Protein AF-0000000084523849 (afdb_homodimer)

Radius of gyration: 22.53 Å; Cα contacts (8 Å, |Δi|>4): 734; chains: 2; bounding box: 62×58×40 Å

Solvent-accessible surface area (backbone atoms only — not comparable to full-atom values): 19633 Å² total; per-residue (Å²): 120,74,42,53,45,41,66,47,72,74,36,52,70,56,37,54,51,48,40,34,51,63,66,66,54,72,35,61,68,57,51,37,51,36,8,65,54,80,70,81,68,62,70,60,57,58,73,39,71,70,42,75,45,72,46,76,48,74,51,61,30,28,27,34,42,36,39,36,31,40,70,70,45,76,49,56,44,67,24,35,42,40,41,36,38,41,36,43,34,29,53,74,50,62,36,32,40,75,46,29,36,38,38,40,32,32,76,88,44,81,68,54,44,77,40,48,42,77,74,69,46,70,66,47,48,51,36,49,54,52,49,51,50,57,37,45,76,69,65,35,42,81,47,44,67,74,64,41,30,45,32,72,70,42,52,47,84,72,29,79,88,43,76,68,57,43,39,40,41,20,40,43,45,70,34,44,39,62,64,78,72,60,53,122,120,75,43,54,45,40,68,46,72,73,36,51,69,55,36,54,50,48,40,34,50,63,64,67,54,73,34,60,67,58,50,37,51,37,8,64,55,80,72,80,70,62,69,61,58,58,72,41,68,69,44,76,45,71,46,77,47,75,51,62,30,28,27,32,40,35,39,36,29,41,69,70,46,77,49,56,46,64,23,34,42,39,42,36,37,41,35,42,35,28,52,73,50,61,36,33,39,77,47,29,37,38,38,40,33,31,75,88,44,82,70,53,46,78,40,47,43,76,73,67,46,73,66,46,48,52,36,48,53,53,51,51,51,57,38,46,76,70,65,34,41,80,48,44,68,74,63,42,30,44,32,72,72,43,52,47,84,73,29,78,89,44,76,67,58,45,38,39,41,20,39,43,47,70,35,44,40,62,68,80,73,59,50,121

Nearest PDB structures (foldseek):
  6qz1-assembly1_A  TM=4.502E-01  e=4.277E-01  Piscinibacter sakaiensis
  8xcj-assembly1_F  TM=2.876E-01  e=2.207E+00  Escherichia phage Lambda
  6qz1-assembly1_A  TM=4.506E-01  e=4.252E-01  Piscinibacter sakaiensis
  8xcj-assembly1_F  TM=2.875E-01  e=2.197E+00  Escherichia phage Lambda

pLDDT: mean 94.43, std 7.23, range [38.62, 98.75]

Organism: Aneurinibacillus migulanus (NCBI:txid47500)

Foldseek 3Di:
DVLPDAPCVVPVVVLVLLCCVFQVVPCLVVQQVLLQDDDPCQVVLCPQPQWDDKDWARASWQWIKIKTWGDWDADPQRWIKTKMKIKIAGSRDQEIEIKIWIWIDGNVDDHTDIDIDDDDDPSVVSSVVVVCVVSVVVVHHYDDVPRAQQGASAACVSRVPWDDDPGGDGNNCSGTGDRPPSRD/DPLPDAPCVVPVVVLVLLCCVFQVVPCLVVQQVLLQDDDPCQVVLCPQPQWDDKDWARASWQWIKIKTWGDWDADPQRWIKTKMKIKIAGSRDQEIEIKIWIWIDGNVDDHTDIDIDDDDDPSVVSSVVVVCVVSVVVVHHYDDVPRAQQGASAACVSRVPWDDDDGGHGNNCSGTGDRPPSRD

Sequence (368 aa):
MTQELRFIDEYPKFKSLFEKIFIKRELDDWYRYRCKESIEFLHDLKHITHIIEIDIRNHYFPSVDVFLKLQNINGEGRFLLEQKVHLQISKIIPVYLINYGYSIRHSLIIGSLDLWGPPQTFELFEVDAEIENIFASRKFIKLHEKFDAQDTIYNWTDLPNVESVNRSLTLEYAAFYDVLGLCEMTQELRFIDEYPKFKSLFEKIFIKRELDDWYRYRCKESIEFLHDLKHITHIIEIDIRNHYFPSVDVFLKLQNINGEGRFLLEQKVHLQISKIIPVYLINYGYSIRHSLIIGSLDLWGPPQTFELFEVDAEIENIFASRKFIKLHEKFDAQDTIYNWTDLPNVESVNRSLTLEYAAFYDVLGLCE

Structure (mmCIF, N/CA/C/O backbone):
data_AF-0000000084523849-model_v1
#
loop_
_entity.id
_entity.type
_entity.pdbx_description
1 polymer 'Uncharacterized protein'
#
loop_
_atom_site.group_PDB
_atom_site.id
_atom_site.type_symbol
_atom_site.label_atom_id
_atom_site.label_alt_id
_atom_site.label_comp_id
_atom_site.label_asym_id
_atom_site.label_entity_id
_atom_site.label_seq_id
_atom_site.pdbx_PDB_ins_code
_atom_site.Cartn_x
_atom_site.Cartn_y
_atom_site.Cartn_z
_atom_site.occupancy
_atom_site.B_iso_or_equiv
_atom_site.auth_seq_id
_atom_site.auth_comp_id
_atom_site.auth_asym_id
_atom_site.auth_atom_id
_atom_site.pdbx_PDB_model_num
ATOM 1 N N . MET A 1 1 ? -9.68 -3.299 16.047 1 38.62 1 MET A N 1
ATOM 2 C CA . MET A 1 1 ? -10.32 -3.631 14.781 1 38.62 1 MET A CA 1
ATOM 3 C C . MET A 1 1 ? -11.016 -4.988 14.867 1 38.62 1 MET A C 1
ATOM 5 O O . MET A 1 1 ? -10.414 -5.969 15.305 1 38.62 1 MET A O 1
ATOM 9 N N . THR A 1 2 ? -12.117 -5.051 15.25 1 47.59 2 THR A N 1
ATOM 10 C CA . THR A 1 2 ? -12.695 -6.387 15.164 1 47.59 2 THR A CA 1
ATOM 11 C C . THR A 1 2 ? -12.508 -6.969 13.766 1 47.59 2 THR A C 1
ATOM 13 O O . THR A 1 2 ? -13.062 -6.453 12.797 1 47.59 2 THR A O 1
ATOM 16 N N . GLN A 1 3 ? -11.266 -7.391 13.398 1 56.09 3 GLN A N 1
ATOM 17 C CA . GLN A 1 3 ? -10.531 -7.801 12.203 1 56.09 3 GLN A CA 1
ATOM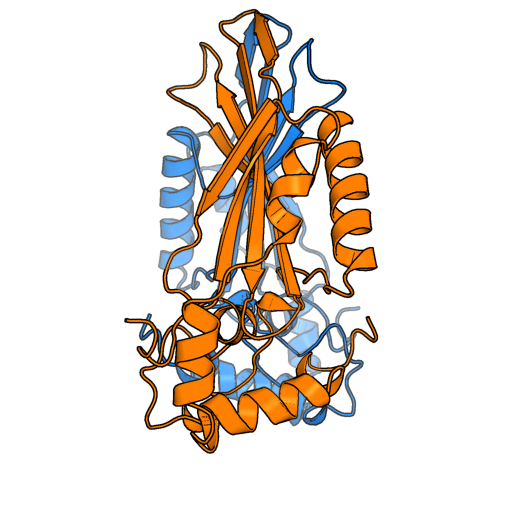 18 C C . GLN A 1 3 ? -11.414 -8.633 11.281 1 56.09 3 GLN A C 1
ATOM 20 O O . GLN A 1 3 ? -11.125 -8.766 10.086 1 56.09 3 GLN A O 1
ATOM 25 N N . GLU A 1 4 ? -12.844 -8.656 11.742 1 74.94 4 GLU A N 1
ATOM 26 C CA . GLU A 1 4 ? -13.602 -9.648 10.984 1 74.94 4 GLU A CA 1
ATOM 27 C C . GLU A 1 4 ? -14.781 -9.008 10.258 1 74.94 4 GLU A C 1
ATOM 29 O O . GLU A 1 4 ? -15.414 -9.641 9.414 1 74.94 4 GLU A O 1
ATOM 34 N N . LEU A 1 5 ? -14.898 -7.633 10.523 1 84.25 5 LEU A N 1
ATOM 35 C CA . LEU A 1 5 ? -16.078 -7 9.93 1 84.25 5 LEU A CA 1
ATOM 36 C C . LEU A 1 5 ? -15.672 -6.031 8.82 1 84.25 5 LEU A C 1
ATOM 38 O O . LEU A 1 5 ? -14.664 -5.328 8.945 1 84.25 5 LEU A O 1
ATOM 42 N N . ARG A 1 6 ? -16.594 -6.051 7.812 1 90.12 6 ARG A N 1
ATOM 43 C CA . ARG A 1 6 ? -16.438 -4.984 6.828 1 90.12 6 ARG A CA 1
ATOM 44 C C . ARG A 1 6 ? -16.562 -3.613 7.488 1 90.12 6 ARG A C 1
ATOM 46 O O . ARG A 1 6 ? -17.219 -3.469 8.516 1 90.12 6 ARG A O 1
ATOM 53 N N . PHE A 1 7 ? -15.961 -2.623 6.918 1 92.62 7 PHE A N 1
ATOM 54 C CA . PHE A 1 7 ? -15.953 -1.282 7.492 1 92.62 7 PHE A CA 1
ATOM 55 C C . PHE A 1 7 ? -17.375 -0.792 7.734 1 92.62 7 PHE A C 1
ATOM 57 O O . PHE A 1 7 ? -17.688 -0.294 8.812 1 92.62 7 PHE A O 1
ATOM 64 N N . ILE A 1 8 ? -18.203 -0.988 6.766 1 91.44 8 ILE A N 1
ATOM 65 C CA . ILE A 1 8 ? -19.547 -0.441 6.836 1 91.44 8 ILE A CA 1
ATOM 66 C C . ILE A 1 8 ? -20.375 -1.23 7.852 1 91.44 8 ILE A C 1
ATOM 68 O O . ILE A 1 8 ? -21.406 -0.749 8.336 1 91.44 8 ILE A O 1
ATOM 72 N N . ASP A 1 9 ? -20 -2.443 8.07 1 91.44 9 ASP A N 1
ATOM 73 C CA . ASP A 1 9 ? -20.703 -3.205 9.094 1 91.44 9 ASP A CA 1
ATOM 74 C C . ASP A 1 9 ? -20.234 -2.805 10.492 1 91.44 9 ASP A C 1
ATOM 76 O O . ASP A 1 9 ? -21 -2.869 11.453 1 91.44 9 ASP A O 1
ATOM 80 N N . GLU A 1 10 ? -19 -2.395 10.609 1 91.88 10 GLU A N 1
ATOM 81 C CA . GLU A 1 10 ? -18.453 -1.873 11.859 1 91.88 10 GLU A CA 1
ATOM 82 C C . GLU A 1 10 ? -19.047 -0.505 12.195 1 91.88 10 GLU A C 1
ATOM 84 O O . GLU A 1 10 ? -19.188 -0.154 13.367 1 91.88 10 GLU A O 1
ATOM 89 N N . TYR A 1 11 ? -19.375 0.26 11.156 1 94.94 11 TYR A N 1
ATOM 90 C CA . TYR A 1 11 ? -19.922 1.599 11.312 1 94.94 11 TYR A CA 1
ATOM 91 C C . TYR A 1 11 ? -21.25 1.727 10.57 1 94.94 11 TYR A C 1
ATOM 93 O O . TYR A 1 11 ? -21.312 2.361 9.516 1 94.94 11 TYR A O 1
ATOM 101 N N . PRO A 1 12 ? -22.312 1.295 11.141 1 95.5 12 PRO A N 1
ATOM 102 C CA . PRO A 1 12 ? -23.625 1.245 10.469 1 95.5 12 PRO A CA 1
ATOM 103 C C . PRO A 1 12 ? -24.109 2.621 10.023 1 95.5 12 PRO A C 1
ATOM 105 O O . PRO A 1 12 ? -24.812 2.732 9.023 1 95.5 12 PRO A O 1
ATOM 108 N N . LYS A 1 13 ? -23.719 3.6 10.797 1 97 13 LYS A N 1
ATOM 109 C CA . LYS A 1 13 ? -24.109 4.953 10.422 1 97 13 LYS A CA 1
ATOM 110 C C . LYS A 1 13 ? -23.578 5.32 9.039 1 97 13 LYS A C 1
ATOM 112 O O . LYS A 1 13 ? -24.281 5.93 8.234 1 97 13 LYS A O 1
ATOM 117 N N . PHE A 1 14 ? -22.391 4.98 8.758 1 97.69 14 PHE A N 1
ATOM 118 C CA . PHE A 1 14 ? -21.797 5.273 7.461 1 97.69 14 PHE A CA 1
ATOM 119 C C . PHE A 1 14 ? -22.406 4.395 6.379 1 97.69 14 PHE A C 1
ATOM 121 O O . PHE A 1 14 ? -22.562 4.828 5.234 1 97.69 14 PHE A O 1
ATOM 128 N N . LYS A 1 15 ? -22.703 3.174 6.754 1 96.56 15 LYS A N 1
ATOM 129 C CA . LYS A 1 15 ? -23.406 2.295 5.82 1 96.56 15 LYS A CA 1
ATOM 130 C C . LYS A 1 15 ? -24.688 2.939 5.32 1 96.56 15 LYS A C 1
ATOM 132 O O . LYS A 1 15 ? -24.938 2.992 4.113 1 96.56 15 LYS A O 1
ATOM 137 N N . SER A 1 16 ? -25.484 3.402 6.262 1 97.56 16 SER A N 1
ATOM 138 C CA . SER A 1 16 ? -26.75 4.047 5.926 1 97.56 16 SER A CA 1
ATOM 139 C C . SER A 1 16 ? -26.531 5.277 5.051 1 97.56 16 SER A C 1
ATOM 141 O O . SER A 1 16 ? -27.266 5.504 4.09 1 97.56 16 SER A O 1
ATOM 143 N N . LEU A 1 17 ? -25.578 6.016 5.348 1 98.31 17 LEU A N 1
ATOM 144 C CA . LEU A 1 17 ? -25.266 7.215 4.574 1 98.31 17 LEU A CA 1
ATOM 145 C C . LEU A 1 17 ? -24.875 6.855 3.146 1 98.31 17 LEU A C 1
ATOM 147 O O . LEU A 1 17 ? -25.406 7.434 2.189 1 98.31 17 LEU A O 1
ATOM 151 N N . PHE A 1 18 ? -23.984 5.879 2.975 1 97.81 18 PHE A N 1
ATOM 152 C CA . PHE A 1 18 ? -23.547 5.469 1.649 1 97.81 18 PHE A CA 1
ATOM 153 C C . PHE A 1 18 ? -24.703 4.914 0.832 1 97.81 18 PHE A C 1
ATOM 155 O O . PHE A 1 18 ? -24.766 5.121 -0.382 1 97.81 18 PHE A O 1
ATOM 162 N N . GLU A 1 19 ? -25.562 4.242 1.499 1 97 19 GLU A N 1
ATOM 163 C CA . GLU A 1 19 ? -26.75 3.742 0.805 1 97 19 GLU A CA 1
ATOM 164 C C . GLU A 1 19 ? -27.578 4.887 0.229 1 97 19 GLU A C 1
ATOM 166 O O . GLU A 1 19 ? -28.016 4.832 -0.924 1 97 19 GLU A O 1
ATOM 171 N N . LYS A 1 20 ? -27.766 5.875 1.019 1 97.69 20 LYS A N 1
ATOM 172 C CA . LYS A 1 20 ? -28.547 7.031 0.584 1 97.69 20 LYS A CA 1
ATOM 173 C C . LYS A 1 20 ? -27.828 7.773 -0.546 1 97.69 20 LYS A C 1
ATOM 175 O O . LYS A 1 20 ? -28.484 8.32 -1.438 1 97.69 20 LYS A O 1
ATOM 180 N N . ILE A 1 21 ? -26.5 7.805 -0.534 1 97.38 21 ILE A N 1
ATOM 181 C CA . ILE A 1 21 ? -25.719 8.547 -1.512 1 97.38 21 ILE A CA 1
ATOM 182 C C . ILE A 1 21 ? -25.656 7.773 -2.826 1 97.38 21 ILE A C 1
ATOM 184 O O . ILE A 1 21 ? -25.938 8.32 -3.891 1 97.38 21 ILE A O 1
ATOM 188 N N . PHE A 1 22 ? -25.391 6.453 -2.744 1 96.06 22 PHE A N 1
ATOM 189 C CA . PHE A 1 22 ? -24.969 5.746 -3.951 1 96.06 22 PHE A CA 1
ATOM 190 C C . PHE A 1 22 ? -26.109 4.891 -4.488 1 96.06 22 PHE A C 1
ATOM 192 O O . PHE A 1 22 ? -26.25 4.711 -5.703 1 96.06 22 PHE A O 1
ATOM 199 N N . ILE A 1 23 ? -26.859 4.348 -3.646 1 95.25 23 ILE A N 1
ATOM 200 C CA . ILE A 1 23 ? -27.906 3.422 -4.086 1 95.25 23 ILE A CA 1
ATOM 201 C C . ILE A 1 23 ? -29.203 4.176 -4.309 1 95.25 23 ILE A C 1
ATOM 203 O O . ILE A 1 23 ? -29.75 4.18 -5.414 1 95.25 23 ILE A O 1
ATOM 207 N N . LYS A 1 24 ? -29.656 4.863 -3.26 1 95.75 24 LYS A N 1
ATOM 208 C CA . LYS A 1 24 ? -30.953 5.512 -3.311 1 95.75 24 LYS A CA 1
ATOM 209 C C . LYS A 1 24 ? -30.875 6.852 -4.035 1 95.75 24 LYS A C 1
ATOM 211 O O . LYS A 1 24 ? -31.891 7.379 -4.488 1 95.75 24 LYS A O 1
ATOM 216 N N . ARG A 1 25 ? -29.766 7.473 -4.023 1 95.56 25 ARG A N 1
ATOM 217 C CA . ARG A 1 25 ? -29.547 8.758 -4.688 1 95.56 25 ARG A CA 1
ATOM 218 C C . ARG A 1 25 ? -30.453 9.836 -4.105 1 95.56 25 ARG A C 1
ATOM 220 O O . ARG A 1 25 ? -31.047 10.609 -4.848 1 95.56 25 ARG A O 1
ATOM 227 N N . GLU A 1 26 ? -30.484 9.883 -2.834 1 96.75 26 GLU A N 1
ATOM 228 C CA . GLU A 1 26 ? -31.344 10.812 -2.115 1 96.75 26 GLU A CA 1
ATOM 229 C C . GLU A 1 26 ? -30.562 12.031 -1.632 1 96.75 26 GLU A C 1
ATOM 231 O O . GLU A 1 26 ? -31.156 13.023 -1.205 1 96.75 26 GLU A O 1
ATOM 236 N N . LEU A 1 27 ? -29.312 11.977 -1.755 1 97.56 27 LEU A N 1
ATOM 237 C CA . LEU A 1 27 ? -28.5 13 -1.096 1 97.56 27 LEU A CA 1
ATOM 238 C C . LEU A 1 27 ? -27.594 13.711 -2.096 1 97.56 27 LEU A C 1
ATOM 240 O O . LEU A 1 27 ? -26.5 14.133 -1.746 1 97.56 27 LEU A O 1
ATOM 244 N N . ASP A 1 28 ? -28.031 13.836 -3.295 1 96.75 28 ASP A N 1
ATOM 245 C CA . ASP A 1 28 ? -27.219 14.477 -4.32 1 96.75 28 ASP A CA 1
ATOM 246 C C . ASP A 1 28 ? -26.891 15.914 -3.941 1 96.75 28 ASP A C 1
ATOM 248 O O . ASP A 1 28 ? -25.734 16.344 -4.051 1 96.75 28 ASP A O 1
ATOM 252 N N . ASP A 1 29 ? -27.859 16.641 -3.518 1 97.5 29 ASP A N 1
ATOM 253 C CA . ASP A 1 29 ? -27.641 18.031 -3.145 1 97.5 29 ASP A CA 1
ATOM 254 C C . ASP A 1 29 ? -26.734 18.141 -1.924 1 97.5 29 ASP A C 1
ATOM 256 O O . ASP A 1 29 ? -25.844 19 -1.874 1 97.5 29 ASP A O 1
ATOM 260 N N . TRP A 1 30 ? -27.047 17.281 -1.024 1 98 30 TRP A N 1
ATOM 261 C CA . TRP A 1 30 ? -26.188 17.25 0.163 1 98 30 TRP A CA 1
ATOM 262 C C . TRP A 1 30 ? -24.75 16.969 -0.212 1 98 30 TRP A C 1
ATOM 264 O O . TRP A 1 30 ? -23.828 17.594 0.303 1 98 30 TRP A O 1
ATOM 274 N N . TYR A 1 31 ? -24.531 16.031 -1.058 1 98 31 TYR A N 1
ATOM 275 C CA . TYR A 1 31 ? -23.219 15.641 -1.545 1 98 31 TYR A CA 1
ATOM 276 C C . TYR A 1 31 ? -22.516 16.812 -2.199 1 98 31 TYR A C 1
ATOM 278 O O . TYR A 1 31 ? -21.344 17.094 -1.907 1 98 31 TYR A O 1
ATOM 286 N N . ARG A 1 32 ? -23.172 17.547 -3.012 1 97.5 32 ARG A N 1
ATOM 287 C CA . ARG A 1 32 ? -22.609 18.734 -3.662 1 97.5 32 ARG A CA 1
ATOM 288 C C . ARG A 1 32 ? -22.203 19.781 -2.635 1 97.5 32 ARG A C 1
ATOM 290 O O . ARG A 1 32 ? -21.156 20.406 -2.76 1 97.5 32 ARG A O 1
ATOM 297 N N . TYR A 1 33 ? -23.078 19.906 -1.718 1 97.25 33 TYR A N 1
ATOM 298 C CA . TYR A 1 33 ? -22.812 20.875 -0.661 1 97.25 33 TYR A CA 1
ATOM 299 C C . TYR A 1 33 ? -21.562 20.5 0.126 1 97.25 33 TYR A C 1
ATOM 301 O O . TYR A 1 33 ? -20.719 21.344 0.389 1 97.25 33 TYR A O 1
ATOM 309 N N . ARG A 1 34 ? -21.438 19.266 0.454 1 97.25 34 ARG A N 1
ATOM 310 C CA . ARG A 1 34 ? -20.281 18.797 1.212 1 97.25 34 ARG A CA 1
ATOM 311 C C . ARG A 1 34 ? -18.984 19.016 0.439 1 97.25 34 ARG A C 1
ATOM 313 O O . ARG A 1 34 ? -17.969 19.359 1.025 1 97.25 34 ARG A O 1
ATOM 320 N N . CYS A 1 35 ? -19.062 18.797 -0.848 1 97.56 35 CYS A N 1
ATOM 321 C CA . CYS A 1 35 ? -17.875 18.953 -1.694 1 97.56 35 CYS A CA 1
ATOM 322 C C . CYS A 1 35 ? -17.359 20.375 -1.641 1 97.56 35 CYS A C 1
ATOM 324 O O . CYS A 1 35 ? -16.156 20.609 -1.801 1 97.56 35 CYS A O 1
ATOM 326 N N . LYS A 1 36 ? -18.156 21.328 -1.371 1 96 36 LYS A N 1
ATOM 327 C CA . LYS A 1 36 ? -17.781 22.734 -1.385 1 96 36 LYS A CA 1
ATOM 328 C C . LYS A 1 36 ? -17.312 23.188 -0.009 1 96 36 LYS A C 1
ATOM 330 O O . LYS A 1 36 ? -16.688 24.25 0.12 1 96 36 LYS A O 1
ATOM 335 N N . GLU A 1 37 ? -17.625 22.391 0.951 1 94.69 37 GLU A N 1
ATOM 336 C CA . GLU A 1 37 ? -17.312 22.797 2.32 1 94.69 37 GLU A CA 1
ATOM 337 C C . GLU A 1 37 ? -15.812 22.703 2.6 1 94.69 37 GLU A C 1
ATOM 339 O O . GLU A 1 37 ? -15.094 21.969 1.926 1 94.69 37 GLU A O 1
ATOM 344 N N . SER A 1 38 ? -15.477 23.484 3.594 1 92.25 38 SER A N 1
ATOM 345 C CA . SER A 1 38 ? -14.109 23.422 4.102 1 92.25 38 SER A CA 1
ATOM 346 C C . SER A 1 38 ? -14.07 22.797 5.492 1 92.25 38 SER A C 1
ATOM 348 O O . SER A 1 38 ? -15.086 22.734 6.184 1 92.25 38 SER A O 1
ATOM 350 N N . ILE A 1 39 ? -12.922 22.312 5.762 1 93.25 39 ILE A N 1
ATOM 351 C CA . ILE A 1 39 ? -12.688 21.812 7.105 1 93.25 39 ILE A CA 1
ATOM 352 C C . ILE A 1 39 ? -11.883 22.828 7.906 1 93.25 39 ILE A C 1
ATOM 354 O O . ILE A 1 39 ? -10.719 23.094 7.602 1 93.25 39 ILE A O 1
ATOM 358 N N . GLU A 1 40 ? -12.398 23.359 8.953 1 88.69 40 GLU A N 1
ATOM 359 C CA . GLU A 1 40 ? -11.938 24.594 9.594 1 88.69 40 GLU A CA 1
ATOM 360 C C . GLU A 1 40 ? -10.68 24.344 10.414 1 88.69 40 GLU A C 1
ATOM 362 O O . GLU A 1 40 ? -9.773 25.172 10.43 1 88.69 40 GLU A O 1
ATOM 367 N N . PHE A 1 41 ? -10.547 23.219 11.031 1 93.31 41 PHE A N 1
ATOM 368 C CA . PHE A 1 41 ? -9.5 23.047 12.023 1 93.31 41 PHE A CA 1
ATOM 369 C C . PHE A 1 41 ? -8.172 22.719 11.359 1 93.31 41 PHE A C 1
ATOM 371 O O . PHE A 1 41 ? -7.141 22.641 12.031 1 93.31 41 PHE A O 1
ATOM 378 N N . LEU A 1 42 ? -8.125 22.578 10.008 1 94.88 42 LEU A N 1
ATOM 379 C CA . LEU A 1 42 ? -6.938 22.094 9.312 1 94.88 42 LEU A CA 1
ATOM 380 C C . LEU A 1 42 ? -5.793 23.094 9.438 1 94.88 42 LEU A C 1
ATOM 382 O O . LEU A 1 42 ? -4.621 22.703 9.406 1 94.88 42 LEU A O 1
ATOM 386 N N . HIS A 1 43 ? -6.09 24.328 9.664 1 90.81 43 HIS A N 1
ATOM 387 C CA . HIS A 1 43 ? -5.062 25.359 9.82 1 90.81 43 HIS A CA 1
ATOM 388 C C . HIS A 1 43 ? -4.285 25.172 11.117 1 90.81 43 HIS A C 1
ATOM 390 O O . HIS A 1 43 ? -3.158 25.656 11.25 1 90.81 43 HIS A O 1
ATOM 396 N N . ASP A 1 44 ? -4.875 24.469 12.055 1 90.69 44 ASP A N 1
ATOM 397 C CA . ASP A 1 44 ? -4.223 24.203 13.336 1 90.69 44 ASP A CA 1
ATOM 398 C C . ASP A 1 44 ? -3.018 23.281 13.156 1 90.69 44 ASP A C 1
ATOM 400 O O . ASP A 1 44 ? -2.158 23.188 14.031 1 90.69 44 ASP A O 1
ATOM 404 N N . LEU A 1 45 ? -2.969 22.625 12.008 1 95.88 45 LEU A N 1
ATOM 405 C CA . LEU A 1 45 ? -1.9 21.656 11.766 1 95.88 45 LEU A CA 1
ATOM 406 C C . LEU A 1 45 ? -0.56 22.375 11.602 1 95.88 45 LEU A C 1
ATOM 408 O O . LEU A 1 45 ? 0.496 21.75 11.727 1 95.88 45 LEU A O 1
ATOM 412 N N . LYS A 1 46 ? -0.54 23.656 11.336 1 92.38 46 LYS A N 1
ATOM 413 C CA . LYS A 1 46 ? 0.691 24.422 11.156 1 92.38 46 LYS A CA 1
ATOM 414 C C . LYS A 1 46 ? 1.47 24.516 12.461 1 92.38 46 LYS A C 1
ATOM 416 O O . LYS A 1 46 ? 2.666 24.812 12.461 1 92.38 46 LYS A O 1
ATOM 421 N N . HIS A 1 47 ? 0.792 24.281 13.586 1 93.94 47 HIS A N 1
ATOM 422 C CA . HIS A 1 47 ? 1.418 24.453 14.891 1 93.94 47 HIS A CA 1
ATOM 423 C C . HIS A 1 47 ? 2.068 23.156 15.359 1 93.94 47 HIS A C 1
ATOM 425 O O . HIS A 1 47 ? 2.705 23.109 16.406 1 93.94 47 HIS A O 1
ATOM 431 N N . ILE A 1 48 ? 1.908 22.141 14.57 1 96.69 48 ILE A N 1
ATOM 432 C CA . ILE A 1 48 ? 2.514 20.875 14.93 1 96.69 48 ILE A CA 1
ATOM 433 C C . ILE A 1 48 ? 4.035 21 14.938 1 96.69 48 ILE A C 1
ATOM 435 O O . ILE A 1 48 ? 4.613 21.641 14.055 1 96.69 48 ILE A O 1
ATOM 439 N N . THR A 1 49 ? 4.594 20.297 15.914 1 95.62 49 THR A N 1
ATOM 440 C CA . THR A 1 49 ? 6.043 20.344 16.094 1 95.62 49 THR A CA 1
ATOM 441 C C . THR A 1 49 ? 6.746 19.828 14.836 1 95.62 49 THR A C 1
ATOM 443 O O . THR A 1 49 ? 6.328 18.828 14.242 1 95.62 49 THR A O 1
ATOM 446 N N . HIS A 1 50 ? 7.836 20.531 14.344 1 96.31 50 HIS A N 1
ATOM 447 C CA . HIS A 1 50 ? 8.742 20.156 13.266 1 96.31 50 HIS A CA 1
ATOM 448 C C . HIS A 1 50 ? 8.18 20.562 11.906 1 96.31 50 HIS A C 1
ATOM 450 O O . HIS A 1 50 ? 8.867 20.438 10.891 1 96.31 50 HIS A O 1
ATOM 456 N N . ILE A 1 51 ? 6.875 20.938 11.883 1 97.88 51 ILE A N 1
ATOM 457 C CA . ILE A 1 51 ? 6.297 21.328 10.602 1 97.88 51 ILE A CA 1
ATOM 458 C C . ILE A 1 51 ? 6.727 22.75 10.266 1 97.88 51 ILE A C 1
ATOM 460 O O . ILE A 1 51 ? 6.605 23.656 11.094 1 97.88 51 ILE A O 1
ATOM 464 N N . ILE A 1 52 ? 7.168 22.984 9.039 1 97.38 52 ILE A N 1
ATOM 465 C CA . ILE A 1 52 ? 7.656 24.312 8.672 1 97.38 52 ILE A CA 1
ATOM 466 C C . ILE A 1 52 ? 6.77 24.906 7.582 1 97.38 52 ILE A C 1
ATOM 468 O O . ILE A 1 52 ? 6.816 26.109 7.32 1 97.38 52 ILE A O 1
ATOM 472 N N . GLU A 1 53 ? 6.031 24.062 6.922 1 97.31 53 GLU A N 1
ATOM 473 C CA . GLU A 1 53 ? 5.164 24.516 5.84 1 97.31 53 GLU A CA 1
ATOM 474 C C . GLU A 1 53 ? 3.895 23.672 5.762 1 97.31 53 GLU A C 1
ATOM 476 O O . GLU A 1 53 ? 3.939 22.453 5.977 1 97.31 53 GLU A O 1
ATOM 481 N N . ILE A 1 54 ? 2.793 24.266 5.473 1 97.75 54 ILE A N 1
ATOM 482 C CA . ILE A 1 54 ? 1.521 23.578 5.285 1 97.75 54 ILE A CA 1
ATOM 483 C C . ILE A 1 54 ? 0.89 24.031 3.965 1 97.75 54 ILE A C 1
ATOM 485 O O . ILE A 1 54 ? 0.933 25.203 3.611 1 97.75 54 ILE A O 1
ATOM 489 N N . ASP A 1 55 ? 0.435 23.109 3.158 1 97.62 55 ASP A N 1
ATOM 490 C CA . ASP A 1 55 ? -0.329 23.328 1.935 1 97.62 55 ASP A CA 1
ATOM 491 C C . ASP A 1 55 ? -1.677 22.609 1.986 1 97.62 55 ASP A C 1
ATOM 493 O O . ASP A 1 55 ? -1.731 21.391 2.004 1 97.62 55 ASP A O 1
ATOM 497 N N . ILE A 1 56 ? -2.703 23.359 2.111 1 97.31 56 ILE A N 1
ATOM 498 C CA . ILE A 1 56 ? -4.055 22.812 2.154 1 97.31 56 ILE A CA 1
ATOM 499 C C . ILE A 1 56 ? -4.727 22.984 0.794 1 97.31 56 ILE A C 1
ATOM 501 O O . ILE A 1 56 ? -4.906 24.109 0.325 1 97.31 56 ILE A O 1
ATOM 505 N N . ARG A 1 57 ? -5.086 21.938 0.168 1 96.69 57 ARG A N 1
ATOM 506 C CA . ARG A 1 57 ? -5.758 21.938 -1.127 1 96.69 57 ARG A CA 1
ATOM 507 C C . ARG A 1 57 ? -7.223 21.547 -0.982 1 96.69 57 ARG A C 1
ATOM 509 O O . ARG A 1 57 ? -7.559 20.359 -1.031 1 96.69 57 ARG A O 1
ATOM 516 N N . ASN A 1 58 ? -7.984 22.562 -0.839 1 93.38 58 ASN A N 1
ATOM 517 C CA . ASN A 1 58 ? -9.414 22.375 -0.634 1 93.38 58 ASN A CA 1
ATOM 518 C C . ASN A 1 58 ? -10.211 22.703 -1.894 1 93.38 58 ASN A C 1
ATOM 520 O O . ASN A 1 58 ? -10.875 23.75 -1.959 1 93.38 58 ASN A O 1
ATOM 524 N N . HIS A 1 59 ? -10.266 21.875 -2.848 1 91.38 59 HIS A N 1
ATOM 525 C CA . HIS A 1 59 ? -11.047 22.062 -4.066 1 91.38 59 HIS A CA 1
ATOM 526 C C . HIS A 1 59 ? -12.461 21.5 -3.9 1 91.38 59 HIS A C 1
ATOM 528 O O . HIS A 1 59 ? -12.812 21 -2.834 1 91.38 59 HIS A O 1
ATOM 534 N N . TYR A 1 60 ? -13.289 21.828 -4.887 1 94.94 60 TYR A N 1
ATOM 535 C CA . TYR A 1 60 ? -14.609 21.219 -4.91 1 94.94 60 TYR A CA 1
ATOM 536 C C . TYR A 1 60 ? -14.5 19.719 -5.145 1 94.94 60 TYR A C 1
ATOM 538 O O . TYR A 1 60 ? -14.586 19.25 -6.285 1 94.94 60 TYR A O 1
ATOM 546 N N . PHE A 1 61 ? -14.328 19.047 -4.07 1 97 61 PHE A N 1
ATOM 547 C CA . PHE A 1 61 ? -14.047 17.609 -4.066 1 97 61 PHE A CA 1
ATOM 548 C C . PHE A 1 61 ? -14.484 16.984 -2.752 1 97 61 PHE A C 1
ATOM 550 O O . PHE A 1 61 ? -14.633 17.672 -1.743 1 97 61 PHE A O 1
ATOM 557 N N . PRO A 1 62 ? -14.805 15.742 -2.781 1 97.75 62 PRO A N 1
ATOM 558 C CA . PRO A 1 62 ? -15.297 15.094 -1.566 1 97.75 62 PRO A CA 1
ATOM 559 C C . PRO A 1 62 ? -14.234 15 -0.473 1 97.75 62 PRO A C 1
ATOM 561 O O . PRO A 1 62 ? -14.508 14.5 0.619 1 97.75 62 PRO A O 1
ATOM 564 N N . SER A 1 63 ? -13.023 15.438 -0.748 1 98.31 63 SER A N 1
ATOM 565 C CA . SER A 1 63 ? -11.953 15.383 0.237 1 98.31 63 SER A CA 1
ATOM 566 C C . SER A 1 63 ? -11.039 16.609 0.121 1 98.31 63 SER A C 1
ATOM 568 O O . SER A 1 63 ? -11.109 17.344 -0.856 1 98.31 63 SER A O 1
ATOM 570 N N . VAL A 1 64 ? -10.281 16.812 1.176 1 98.19 64 VAL A N 1
ATOM 571 C CA . VAL A 1 64 ? -9.242 17.828 1.217 1 98.19 64 VAL A CA 1
ATOM 572 C C . VAL A 1 64 ? -7.871 17.172 1.349 1 98.19 64 VAL A C 1
ATOM 574 O O . VAL A 1 64 ? -7.707 16.219 2.107 1 98.19 64 VAL A O 1
ATOM 577 N N . ASP A 1 65 ? -6.91 17.656 0.571 1 98.12 65 ASP A N 1
ATOM 578 C CA . ASP A 1 65 ? -5.527 17.219 0.708 1 98.12 65 ASP A CA 1
ATOM 579 C C . ASP A 1 65 ? -4.695 18.234 1.489 1 98.12 65 ASP A C 1
ATOM 581 O O . ASP A 1 65 ? -4.754 19.422 1.213 1 98.12 65 ASP A O 1
ATOM 585 N N . VAL A 1 66 ? -4.008 17.734 2.451 1 98.44 66 VAL A N 1
ATOM 586 C CA . VAL A 1 66 ? -3.104 18.562 3.229 1 98.44 66 VAL A CA 1
ATOM 587 C C . VAL A 1 66 ? -1.682 18.016 3.133 1 98.44 66 VAL A C 1
ATOM 589 O O . VAL A 1 66 ? -1.452 16.828 3.346 1 98.44 66 VAL A O 1
ATOM 592 N N . PHE A 1 67 ? -0.781 18.875 2.838 1 98.38 67 PHE A N 1
ATOM 593 C CA . PHE A 1 67 ? 0.636 18.531 2.803 1 98.38 67 PHE A CA 1
ATOM 594 C C . PHE A 1 67 ? 1.406 19.297 3.867 1 98.38 67 PHE A C 1
ATOM 596 O O . PHE A 1 67 ? 1.315 20.531 3.939 1 98.38 67 PHE A O 1
ATOM 603 N N . LEU A 1 68 ? 2.123 18.547 4.676 1 98.56 68 LEU A N 1
ATOM 604 C CA . LEU A 1 68 ? 2.98 19.125 5.707 1 98.56 68 LEU A CA 1
ATOM 605 C C . LEU A 1 68 ? 4.449 18.828 5.422 1 98.56 68 LEU A C 1
ATOM 607 O O . LEU A 1 68 ? 4.82 17.672 5.203 1 98.56 68 LEU A O 1
ATOM 611 N N . LYS A 1 69 ? 5.227 19.828 5.441 1 98.44 69 LYS A N 1
ATOM 612 C CA . LYS A 1 69 ? 6.652 19.656 5.18 1 98.44 69 LYS A CA 1
ATOM 613 C C . LYS A 1 69 ? 7.469 19.828 6.457 1 98.44 69 LYS A C 1
ATOM 615 O O . LYS A 1 69 ? 7.18 20.703 7.273 1 98.44 69 LYS A O 1
ATOM 620 N N . LEU A 1 70 ? 8.422 19 6.641 1 98.12 70 LEU A N 1
ATOM 621 C CA . LEU A 1 70 ? 9.383 19.125 7.727 1 98.12 70 LEU A CA 1
ATOM 622 C C . LEU A 1 70 ? 10.672 19.766 7.238 1 98.12 70 LEU A C 1
ATOM 624 O O . LEU A 1 70 ? 10.844 20 6.039 1 98.12 70 LEU A O 1
ATOM 628 N N . GLN A 1 71 ? 11.492 20.109 8.219 1 96.19 71 GLN A N 1
ATOM 629 C CA . GLN A 1 71 ? 12.789 20.703 7.883 1 96.19 71 GLN A CA 1
ATOM 630 C C . GLN A 1 71 ? 13.648 19.719 7.09 1 96.19 71 GLN A C 1
ATOM 632 O O . GLN A 1 71 ? 13.719 18.547 7.43 1 96.19 71 GLN A O 1
ATOM 637 N N . ASN A 1 72 ? 14.266 20.25 6.082 1 96.81 72 ASN A N 1
ATOM 638 C CA . ASN A 1 72 ? 15.188 19.438 5.289 1 96.81 72 ASN A CA 1
ATOM 639 C C . ASN A 1 72 ? 16.438 19.078 6.078 1 96.81 72 ASN A C 1
ATOM 641 O O . ASN A 1 72 ? 16.891 19.859 6.914 1 96.81 72 ASN A O 1
ATOM 645 N N . ILE A 1 73 ? 16.969 17.938 5.824 1 96.5 73 ILE A N 1
ATOM 646 C CA . ILE A 1 73 ? 18.266 17.516 6.363 1 96.5 73 ILE A CA 1
ATOM 647 C C . ILE A 1 73 ? 19.297 17.5 5.25 1 96.5 73 ILE A C 1
ATOM 649 O O . ILE A 1 73 ? 19.172 16.734 4.281 1 96.5 73 ILE A O 1
ATOM 653 N N . ASN A 1 74 ? 20.312 18.328 5.363 1 97 74 ASN A N 1
ATOM 654 C CA . ASN A 1 74 ? 21.406 18.422 4.398 1 97 74 ASN A CA 1
ATOM 655 C C . ASN A 1 74 ? 22.703 17.875 4.969 1 97 74 ASN A C 1
ATOM 657 O O . ASN A 1 74 ? 23.031 18.125 6.133 1 97 74 ASN A O 1
ATOM 661 N N . GLY A 1 75 ? 23.375 17.062 4.145 1 95.25 75 GLY A N 1
ATOM 662 C CA . GLY A 1 75 ? 24.594 16.484 4.648 1 95.25 75 GLY A CA 1
ATOM 663 C C . GLY A 1 75 ? 25.641 16.25 3.568 1 95.25 75 GLY A C 1
ATOM 664 O O . GLY A 1 75 ? 25.484 16.734 2.443 1 95.25 75 GLY A O 1
ATOM 665 N N . GLU A 1 76 ? 26.75 15.562 3.91 1 95.81 76 GLU A N 1
ATOM 666 C CA . GLU A 1 76 ? 27.859 15.266 3.004 1 95.81 76 GLU A CA 1
ATOM 667 C C . GLU A 1 76 ? 27.375 14.469 1.793 1 95.81 76 GLU A C 1
ATOM 669 O O . GLU A 1 76 ? 26.453 13.672 1.895 1 95.81 76 GLU A O 1
ATOM 674 N N . GLY A 1 77 ? 28 14.758 0.602 1 96.06 77 GLY A N 1
ATOM 675 C CA . GLY A 1 77 ? 27.641 14.07 -0.63 1 96.06 77 GLY A CA 1
ATOM 676 C C . GLY A 1 77 ? 26.422 14.656 -1.317 1 96.06 77 GLY A C 1
ATOM 677 O O . GLY A 1 77 ? 25.703 13.953 -2.025 1 96.06 77 GLY A O 1
ATOM 678 N N . ARG A 1 78 ? 26.188 15.852 -0.986 1 97 78 ARG A N 1
ATOM 679 C CA . ARG A 1 78 ? 24.984 16.531 -1.469 1 97 78 ARG A CA 1
ATOM 680 C C . ARG A 1 78 ? 23.719 15.797 -1.02 1 97 78 ARG A C 1
ATOM 682 O O . ARG A 1 78 ? 22.75 15.695 -1.773 1 97 78 ARG A O 1
ATOM 689 N N . PHE A 1 79 ? 23.891 15.195 0.156 1 97.75 79 PHE A N 1
ATOM 690 C CA . PHE A 1 79 ? 22.766 14.477 0.749 1 97.75 79 PHE A CA 1
ATOM 691 C C . PHE A 1 79 ? 21.641 15.445 1.117 1 97.75 79 PHE A C 1
ATOM 693 O O . PHE A 1 79 ? 21.891 16.5 1.696 1 97.75 79 PHE A O 1
ATOM 700 N N . LEU A 1 80 ? 20.484 15.117 0.703 1 98.25 80 LEU A N 1
ATOM 701 C CA . LEU A 1 80 ? 19.281 15.867 1.044 1 98.25 80 LEU A CA 1
ATOM 702 C C . LEU A 1 80 ? 18.125 14.922 1.375 1 98.25 80 LEU A C 1
ATOM 704 O O . LEU A 1 80 ? 17.781 14.055 0.569 1 98.25 80 LEU A O 1
ATOM 708 N N . LEU A 1 81 ? 17.625 15.008 2.566 1 98.12 81 LEU A N 1
ATOM 709 C CA . LEU A 1 81 ? 16.438 14.289 2.984 1 98.12 81 LEU A CA 1
ATOM 710 C C . LEU A 1 81 ? 15.273 15.258 3.225 1 98.12 81 LEU A C 1
ATOM 712 O O . LEU A 1 81 ? 15.359 16.125 4.094 1 98.12 81 LEU A O 1
ATOM 716 N N . GLU A 1 82 ? 14.297 15.125 2.396 1 98.19 82 GLU A N 1
ATOM 717 C CA . GLU A 1 82 ? 13.039 15.844 2.592 1 98.19 82 GLU A CA 1
ATOM 718 C C . GLU A 1 82 ? 11.938 14.914 3.086 1 98.19 82 GLU A C 1
ATOM 720 O O . GLU A 1 82 ? 11.773 13.812 2.562 1 98.19 82 GLU A O 1
ATOM 725 N N . GLN A 1 83 ? 11.289 15.312 4.102 1 98.25 83 GLN A N 1
ATOM 726 C CA . GLN A 1 83 ? 10.18 14.547 4.656 1 98.25 83 GLN A CA 1
ATOM 727 C C . GLN A 1 83 ? 8.875 15.336 4.582 1 98.25 83 GLN A C 1
ATOM 729 O O . GLN A 1 83 ? 8.867 16.547 4.793 1 98.25 83 GLN A O 1
ATOM 734 N N . LYS A 1 84 ? 7.871 14.664 4.258 1 98.25 84 LYS A N 1
ATOM 735 C CA . LYS A 1 84 ? 6.559 15.305 4.195 1 98.25 84 LYS A CA 1
ATOM 736 C C . LYS A 1 84 ? 5.465 14.352 4.676 1 98.25 84 LYS A C 1
ATOM 738 O O . LYS A 1 84 ? 5.652 13.141 4.695 1 98.25 84 LYS A O 1
ATOM 743 N N . VAL A 1 85 ? 4.387 14.898 5.094 1 98.56 85 VAL A N 1
ATOM 744 C CA . VAL A 1 85 ? 3.176 14.164 5.457 1 98.56 85 VAL A CA 1
ATOM 745 C C . VAL A 1 85 ? 2.031 14.562 4.527 1 98.56 85 VAL A C 1
ATOM 747 O O . VAL A 1 85 ? 1.835 15.75 4.246 1 98.56 85 VAL A O 1
ATOM 750 N N . HIS A 1 86 ? 1.394 13.625 4 1 98.56 86 HIS A N 1
ATOM 751 C CA . HIS A 1 86 ? 0.196 13.859 3.201 1 98.56 86 HIS A CA 1
ATOM 752 C C . HIS A 1 86 ? -1.048 13.32 3.906 1 98.56 86 HIS A C 1
ATOM 754 O O . HIS A 1 86 ? -1.104 12.148 4.27 1 98.56 86 HIS A O 1
ATOM 760 N N . LEU A 1 87 ? -1.992 14.195 4.148 1 98.62 87 LEU A N 1
ATOM 761 C CA . LEU A 1 87 ? -3.301 13.828 4.68 1 98.62 87 LEU A CA 1
ATOM 762 C C . LEU A 1 87 ? -4.383 13.984 3.615 1 98.62 87 LEU A C 1
ATOM 764 O O . LEU A 1 87 ? -4.438 15 2.922 1 98.62 87 LEU A O 1
ATOM 768 N N . GLN A 1 88 ? -5.145 13.008 3.445 1 98.5 88 GLN A N 1
ATOM 769 C CA . GLN A 1 88 ? -6.398 13.094 2.703 1 98.5 88 GLN A CA 1
ATOM 770 C C . GLN A 1 88 ? -7.598 12.969 3.635 1 98.5 88 GLN A C 1
ATOM 772 O O . GLN A 1 88 ? -7.77 11.953 4.309 1 98.5 88 GLN A O 1
ATOM 777 N N . ILE A 1 89 ? -8.367 13.969 3.711 1 98.75 89 ILE A N 1
ATOM 778 C CA . ILE A 1 89 ? -9.445 14.047 4.688 1 98.75 89 ILE A CA 1
ATOM 779 C C . ILE A 1 89 ? -10.789 14.086 3.967 1 98.75 89 ILE A C 1
ATOM 781 O O . ILE A 1 89 ? -11.023 14.961 3.129 1 98.75 89 ILE A O 1
ATOM 785 N N . SER A 1 90 ? -11.695 13.234 4.301 1 98.62 90 SER A N 1
ATOM 786 C CA . SER A 1 90 ? -13 13.141 3.646 1 98.62 90 SER A CA 1
ATOM 787 C C . SER A 1 90 ? -13.953 14.219 4.156 1 98.62 90 SER A C 1
ATOM 789 O O . SER A 1 90 ? -14 14.492 5.359 1 98.62 90 SER A O 1
ATOM 791 N N . LYS A 1 91 ? -14.664 14.789 3.262 1 98.06 91 LYS A N 1
ATOM 792 C CA . LYS A 1 91 ? -15.727 15.727 3.604 1 98.06 91 LYS A CA 1
ATOM 793 C C . LYS A 1 91 ? -17.062 15 3.777 1 98.06 91 LYS A C 1
ATOM 795 O O . LYS A 1 91 ? -18.031 15.594 4.254 1 98.06 91 LYS A O 1
ATOM 800 N N . ILE A 1 92 ? -17.156 13.719 3.404 1 98.25 92 ILE A N 1
ATOM 801 C CA . ILE A 1 92 ? -18.391 12.945 3.365 1 98.25 92 ILE A CA 1
ATOM 802 C C . ILE A 1 92 ? -18.609 12.25 4.707 1 98.25 92 ILE A C 1
ATOM 804 O O . ILE A 1 92 ? -19.688 12.336 5.285 1 98.25 92 ILE A O 1
ATOM 808 N N . ILE A 1 93 ? -17.641 11.562 5.207 1 98.31 93 ILE A N 1
ATOM 809 C CA . ILE A 1 93 ? -17.625 10.969 6.539 1 98.31 93 ILE A CA 1
ATOM 810 C C . ILE A 1 93 ? -16.344 11.367 7.27 1 98.31 93 ILE A C 1
ATOM 812 O O . ILE A 1 93 ? -15.344 11.695 6.633 1 98.31 93 ILE A O 1
ATOM 816 N N . PRO A 1 94 ? -16.312 11.352 8.594 1 98.19 94 PRO A N 1
ATOM 817 C CA . PRO A 1 94 ? -15.148 11.828 9.352 1 98.19 94 PRO A CA 1
ATOM 818 C C . PRO A 1 94 ? -14.016 10.805 9.414 1 98.19 94 PRO A C 1
ATOM 820 O O . PRO A 1 94 ? -13.703 10.289 10.484 1 98.19 94 PRO A O 1
ATOM 823 N N . VAL A 1 95 ? -13.359 10.617 8.297 1 98.62 95 VAL A N 1
ATOM 824 C CA . VAL A 1 95 ? -12.227 9.711 8.195 1 98.62 95 VAL A CA 1
ATOM 825 C C . VAL A 1 95 ? -11.07 10.398 7.473 1 98.62 95 VAL A C 1
ATOM 827 O O . VAL A 1 95 ? -11.273 11.391 6.766 1 98.62 95 VAL A O 1
ATOM 830 N N . TYR A 1 96 ? -9.883 9.875 7.695 1 98.75 96 TYR A N 1
ATOM 831 C CA . TYR A 1 96 ? -8.727 10.422 6.984 1 98.75 96 TYR A CA 1
ATOM 832 C C . TYR A 1 96 ? -7.672 9.344 6.758 1 98.75 96 TYR A C 1
ATOM 834 O O . TYR A 1 96 ? -7.66 8.32 7.445 1 98.75 96 TYR A O 1
ATOM 842 N N . LEU A 1 97 ? -6.918 9.562 5.75 1 98.44 97 LEU A N 1
ATOM 843 C CA . LEU A 1 97 ? -5.727 8.781 5.441 1 98.44 97 LEU A CA 1
ATOM 844 C C . LEU A 1 97 ? -4.465 9.609 5.637 1 98.44 97 LEU A C 1
ATOM 846 O O . LEU A 1 97 ? -4.465 10.82 5.375 1 98.44 97 LEU A O 1
ATOM 850 N N . ILE A 1 98 ? -3.453 8.922 6.117 1 98.44 98 ILE A N 1
ATOM 851 C CA . ILE A 1 98 ? -2.18 9.602 6.32 1 98.44 98 ILE A CA 1
ATOM 852 C C . ILE A 1 98 ? -1.055 8.805 5.672 1 98.44 98 ILE A C 1
ATOM 854 O O . ILE A 1 98 ? -1.025 7.574 5.766 1 98.44 98 ILE A O 1
ATOM 858 N N . ASN A 1 99 ? -0.232 9.469 4.926 1 97.19 99 ASN A N 1
ATOM 859 C CA . ASN A 1 99 ? 0.965 8.891 4.328 1 97.19 99 ASN A CA 1
ATOM 860 C C . ASN A 1 99 ? 2.197 9.75 4.594 1 97.19 99 ASN A C 1
ATOM 862 O O . ASN A 1 99 ? 2.09 10.969 4.75 1 97.19 99 ASN A O 1
ATOM 866 N N . TYR A 1 100 ? 3.307 9.102 4.656 1 98.25 100 TYR A N 1
ATOM 867 C CA . TYR A 1 100 ? 4.57 9.789 4.895 1 98.25 100 TYR A CA 1
ATOM 868 C C . TYR A 1 100 ? 5.504 9.648 3.697 1 98.25 100 TYR A C 1
ATOM 870 O O . TYR A 1 100 ? 5.758 8.539 3.227 1 98.25 100 TYR A O 1
ATOM 878 N N . GLY A 1 101 ? 5.949 10.758 3.234 1 97.88 101 GLY A N 1
ATOM 879 C CA . GLY A 1 101 ? 6.805 10.789 2.059 1 97.88 101 GLY A CA 1
ATOM 880 C C . GLY A 1 101 ? 8.242 11.141 2.379 1 97.88 101 GLY A C 1
ATOM 881 O O . GLY A 1 101 ? 8.508 11.953 3.264 1 97.88 101 GLY A O 1
ATOM 882 N N . TYR A 1 102 ? 9.133 10.523 1.643 1 97.94 102 TYR A N 1
ATOM 883 C CA . TYR A 1 102 ? 10.578 10.75 1.728 1 97.94 102 TYR A CA 1
ATOM 884 C C . TYR A 1 102 ? 11.164 11.055 0.355 1 97.94 102 TYR A C 1
ATOM 886 O O . TYR A 1 102 ? 10.922 10.32 -0.606 1 97.94 102 TYR A O 1
ATOM 894 N N . SER A 1 103 ? 11.781 12.109 0.231 1 98 103 SER A N 1
ATOM 895 C CA . SER A 1 103 ? 12.602 12.398 -0.942 1 98 103 SER A CA 1
ATOM 896 C C . SER A 1 103 ? 14.086 12.438 -0.587 1 98 103 SER A C 1
ATOM 898 O O . SER A 1 103 ? 14.516 13.258 0.228 1 98 103 SER A O 1
ATOM 900 N N . ILE A 1 104 ? 14.867 11.562 -1.128 1 97.56 104 ILE A N 1
ATOM 901 C CA . ILE A 1 104 ? 16.281 11.398 -0.787 1 97.56 104 ILE A CA 1
ATOM 902 C C . ILE A 1 104 ? 17.141 11.688 -2.016 1 97.56 104 ILE A C 1
ATOM 904 O O . ILE A 1 104 ? 16.922 11.109 -3.082 1 97.56 104 ILE A O 1
ATOM 908 N N . ARG A 1 105 ? 18.094 12.508 -1.84 1 97.38 105 ARG A N 1
ATOM 909 C CA . ARG A 1 105 ? 19.078 12.805 -2.875 1 97.38 105 ARG A CA 1
ATOM 910 C C . ARG A 1 105 ? 20.5 12.57 -2.365 1 97.38 105 ARG A C 1
ATOM 912 O O . ARG A 1 105 ? 20.75 12.695 -1.169 1 97.38 105 ARG A O 1
ATOM 919 N N . HIS A 1 106 ? 21.281 12.148 -3.197 1 97.06 106 HIS A N 1
ATOM 920 C CA . HIS A 1 106 ? 22.719 11.977 -2.984 1 97.06 106 HIS A CA 1
ATOM 921 C C . HIS A 1 106 ? 23.484 12.078 -4.301 1 97.06 106 HIS A C 1
ATOM 923 O O . HIS A 1 106 ? 22.922 11.812 -5.367 1 97.06 106 HIS A O 1
ATOM 929 N N . SER A 1 107 ? 24.734 12.398 -4.254 1 96.5 107 SER A N 1
ATOM 930 C CA . SER A 1 107 ? 25.531 12.586 -5.457 1 96.5 107 SER A CA 1
ATOM 931 C C . SER A 1 107 ? 25.625 11.305 -6.273 1 96.5 107 SER A C 1
ATOM 933 O O . SER A 1 107 ? 25.828 11.344 -7.488 1 96.5 107 SER A O 1
ATOM 935 N N . LEU A 1 108 ? 25.359 10.188 -5.633 1 94.62 108 LEU A N 1
ATOM 936 C CA . LEU A 1 108 ? 25.5 8.898 -6.297 1 94.62 108 LEU A CA 1
ATOM 937 C C . LEU A 1 108 ? 24.156 8.414 -6.836 1 94.62 108 LEU A C 1
ATOM 939 O O . LEU A 1 108 ? 24.094 7.363 -7.484 1 94.62 108 LEU A O 1
ATOM 943 N N . ILE A 1 109 ? 23.109 9.125 -6.539 1 93.38 109 ILE A N 1
ATOM 944 C CA . ILE A 1 109 ? 21.766 8.797 -7.02 1 93.38 109 ILE A CA 1
ATOM 945 C C . ILE A 1 109 ? 21.359 9.766 -8.125 1 93.38 109 ILE A C 1
ATOM 947 O O . ILE A 1 109 ? 21.469 10.984 -7.969 1 93.38 109 ILE A O 1
ATOM 951 N N . ILE A 1 110 ? 21 9.211 -9.227 1 91.69 110 ILE A N 1
ATOM 952 C CA . ILE A 1 110 ? 20.484 10.078 -10.281 1 91.69 110 ILE A CA 1
ATOM 953 C C . ILE A 1 110 ? 19.094 10.578 -9.898 1 91.69 110 ILE A C 1
ATOM 955 O O . ILE A 1 110 ? 18.156 9.789 -9.766 1 91.69 110 ILE A O 1
ATOM 959 N N . GLY A 1 111 ? 18.984 11.883 -9.773 1 93 111 GLY A N 1
ATOM 960 C CA . GLY A 1 111 ? 17.719 12.438 -9.336 1 93 111 GLY A CA 1
ATOM 961 C C . GLY A 1 111 ? 17.453 12.242 -7.852 1 93 111 GLY A C 1
ATOM 962 O O . GLY A 1 111 ? 18.297 12.578 -7.02 1 93 111 GLY A O 1
ATOM 963 N N . SER A 1 112 ? 16.234 11.852 -7.48 1 96.25 112 SER A N 1
ATOM 964 C CA . SER A 1 112 ? 15.836 11.602 -6.098 1 96.25 112 SER A CA 1
ATOM 965 C C . SER A 1 112 ? 15.086 10.281 -5.965 1 96.25 112 SER A C 1
ATOM 967 O O . SER A 1 112 ? 14.492 9.797 -6.934 1 96.25 112 SER A O 1
ATOM 969 N N . LEU A 1 113 ? 15.25 9.688 -4.879 1 96.75 113 LEU A N 1
ATOM 970 C CA . LEU A 1 113 ? 14.344 8.617 -4.488 1 96.75 113 LEU A CA 1
ATOM 971 C C . LEU A 1 113 ? 13.117 9.18 -3.781 1 96.75 113 LEU A C 1
ATOM 973 O O . LEU A 1 113 ? 13.219 9.695 -2.668 1 96.75 113 LEU A O 1
ATOM 977 N N . ASP A 1 114 ? 12.031 9.102 -4.473 1 97.25 114 ASP A N 1
ATOM 978 C CA . ASP A 1 114 ? 10.773 9.57 -3.898 1 97.25 114 ASP A CA 1
ATOM 979 C C . ASP A 1 114 ? 9.906 8.398 -3.445 1 97.25 114 ASP A C 1
ATOM 981 O O . ASP A 1 114 ? 9.312 7.699 -4.273 1 97.25 114 ASP A O 1
ATOM 985 N N . LEU A 1 115 ? 9.805 8.188 -2.105 1 96.62 115 LEU A N 1
ATOM 986 C CA . LEU A 1 115 ? 9.188 7 -1.533 1 96.62 115 LEU A CA 1
ATOM 987 C C . LEU A 1 115 ? 8.141 7.379 -0.489 1 96.62 115 LEU A C 1
ATOM 989 O O . LEU A 1 115 ? 8.18 8.484 0.058 1 96.62 115 LEU A O 1
ATOM 993 N N . TRP A 1 116 ? 7.246 6.484 -0.364 1 95.12 116 TRP A N 1
ATOM 994 C CA . TRP A 1 116 ? 6.215 6.633 0.657 1 95.12 116 TRP A CA 1
ATOM 995 C C . TRP A 1 116 ? 6.199 5.434 1.598 1 95.12 116 TRP A C 1
ATOM 997 O O . TRP A 1 116 ? 6.547 4.32 1.198 1 95.12 116 TRP A O 1
ATOM 1007 N N . GLY A 1 117 ? 5.82 5.688 2.873 1 93.12 117 GLY A N 1
ATOM 1008 C CA . GLY A 1 117 ? 5.77 4.609 3.848 1 93.12 117 GLY A CA 1
ATOM 1009 C C . GLY A 1 117 ? 5.512 5.098 5.262 1 93.12 117 GLY A C 1
ATOM 1010 O O . GLY A 1 117 ? 5.16 6.262 5.469 1 93.12 117 GLY A O 1
ATOM 1011 N N . PRO A 1 118 ? 5.609 4.172 6.176 1 94.31 118 PRO A N 1
ATOM 1012 C CA . PRO A 1 118 ? 5.395 4.555 7.574 1 94.31 118 PRO A CA 1
ATOM 1013 C C . PRO A 1 118 ? 6.461 5.516 8.094 1 94.31 118 PRO A C 1
ATOM 1015 O O . PRO A 1 118 ? 7.523 5.656 7.48 1 94.31 118 PRO A O 1
ATOM 1018 N N . PRO A 1 119 ? 6.102 6.16 9.156 1 96.19 119 PRO A N 1
ATOM 1019 C CA . PRO A 1 119 ? 7.137 7.02 9.734 1 96.19 119 PRO A CA 1
ATOM 1020 C C . PRO A 1 119 ? 8.391 6.242 10.141 1 96.19 119 PRO A C 1
ATOM 1022 O O . PRO A 1 119 ? 8.289 5.148 10.695 1 96.19 119 PRO A O 1
ATOM 1025 N N . GLN A 1 120 ? 9.539 6.898 9.844 1 95.12 120 GLN A N 1
ATOM 1026 C CA . GLN A 1 120 ? 10.789 6.191 10.109 1 95.12 120 GLN A CA 1
ATOM 1027 C C . GLN A 1 120 ? 11.758 7.066 10.906 1 95.12 120 GLN A C 1
ATOM 1029 O O . GLN A 1 120 ? 12.867 6.645 11.211 1 95.12 120 GLN A O 1
ATOM 1034 N N . THR A 1 121 ? 11.445 8.297 11.172 1 95.69 121 THR A N 1
ATOM 1035 C CA . THR A 1 121 ? 12.289 9.203 11.953 1 95.69 121 THR A CA 1
ATOM 1036 C C . THR A 1 121 ? 11.57 9.656 13.219 1 95.69 121 THR A C 1
ATOM 1038 O O . THR A 1 121 ? 10.336 9.594 13.297 1 95.69 121 THR A O 1
ATOM 1041 N N . PHE A 1 122 ? 12.32 10.07 14.164 1 94.88 122 PHE A N 1
ATOM 1042 C CA . PHE A 1 122 ? 11.766 10.555 15.422 1 94.88 122 PHE A CA 1
ATOM 1043 C C . PHE A 1 122 ? 10.805 11.719 15.18 1 94.88 122 PHE A C 1
ATOM 1045 O O . PHE A 1 122 ? 9.719 11.766 15.766 1 94.88 122 PHE A O 1
ATOM 1052 N N . GLU A 1 123 ? 11.219 12.602 14.305 1 96 123 GLU A N 1
ATOM 1053 C CA . GLU A 1 123 ? 10.406 13.781 14 1 96 123 GLU A CA 1
ATOM 1054 C C . GLU A 1 123 ? 9.047 13.375 13.438 1 96 123 GLU A C 1
ATOM 1056 O O . GLU A 1 123 ? 8.016 13.914 13.852 1 96 123 GLU A O 1
ATOM 1061 N N . LEU A 1 124 ? 9.039 12.398 12.578 1 97.12 124 LEU A N 1
ATOM 1062 C CA . LEU A 1 124 ? 7.785 11.984 11.961 1 97.12 124 LEU A CA 1
ATOM 1063 C C . LEU A 1 124 ? 6.906 11.242 12.961 1 97.12 124 LEU A C 1
ATOM 1065 O O . LEU A 1 124 ? 5.676 11.336 12.898 1 97.12 124 LEU A O 1
ATOM 1069 N N . PHE A 1 125 ? 7.5 10.547 13.906 1 97.25 125 PHE A N 1
ATOM 1070 C CA . PHE A 1 125 ? 6.723 9.883 14.945 1 97.25 125 PHE A CA 1
ATOM 1071 C C . PHE A 1 125 ? 6.012 10.914 15.82 1 97.25 125 PHE A C 1
ATOM 1073 O O . PHE A 1 125 ? 4.84 10.742 16.156 1 97.25 125 PHE A O 1
ATOM 1080 N N . GLU A 1 126 ? 6.73 11.961 16.109 1 97.56 126 GLU A N 1
ATOM 1081 C CA . GLU A 1 126 ? 6.133 13.016 16.906 1 97.56 126 GLU A CA 1
ATOM 1082 C C . GLU A 1 126 ? 5.004 13.719 16.156 1 97.56 126 GLU A C 1
ATOM 1084 O O . GLU A 1 126 ? 3.939 13.977 16.719 1 97.56 126 GLU A O 1
ATOM 1089 N N . VAL A 1 127 ? 5.266 13.969 14.93 1 98.12 127 VAL A N 1
ATOM 1090 C CA . VAL A 1 127 ? 4.266 14.609 14.078 1 98.12 127 VAL A CA 1
ATOM 1091 C C . VAL A 1 127 ? 3.021 13.734 13.984 1 98.12 127 VAL A C 1
ATOM 1093 O O . VAL A 1 127 ? 1.897 14.219 14.125 1 98.12 127 VAL A O 1
ATOM 1096 N N . ASP A 1 128 ? 3.254 12.453 13.781 1 97.94 128 ASP A N 1
ATOM 1097 C CA . ASP A 1 128 ? 2.154 11.5 13.68 1 97.94 128 ASP A CA 1
ATOM 1098 C C . ASP A 1 128 ? 1.297 11.516 14.938 1 97.94 128 ASP A C 1
ATOM 1100 O O . ASP A 1 128 ? 0.067 11.562 14.859 1 97.94 128 ASP A O 1
ATOM 1104 N N . ALA A 1 129 ? 1.948 11.484 16.047 1 97.75 129 ALA A N 1
ATOM 1105 C CA . ALA A 1 129 ? 1.24 11.461 17.328 1 97.75 129 ALA A CA 1
ATOM 1106 C C . ALA A 1 129 ? 0.396 12.719 17.516 1 97.75 129 ALA A C 1
ATOM 1108 O O . ALA A 1 129 ? -0.752 12.641 17.953 1 97.75 129 ALA A O 1
ATOM 1109 N N . GLU A 1 130 ? 0.929 13.82 17.156 1 98 130 GLU A N 1
ATOM 1110 C CA . GLU A 1 130 ? 0.207 15.078 17.297 1 98 130 GLU A CA 1
ATOM 1111 C C . GLU A 1 130 ? -0.982 15.148 16.344 1 98 130 GLU A C 1
ATOM 1113 O O . GLU A 1 13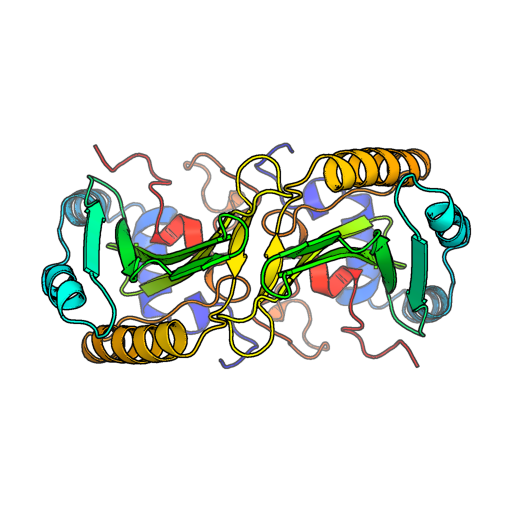0 ? -2.062 15.602 16.719 1 98 130 GLU A O 1
ATOM 1118 N N . ILE A 1 131 ? -0.762 14.695 15.109 1 98.12 131 ILE A N 1
ATOM 1119 C CA . ILE A 1 131 ? -1.844 14.672 14.133 1 98.12 131 ILE A CA 1
ATOM 1120 C C . ILE A 1 131 ? -2.975 13.773 14.633 1 98.12 131 ILE A C 1
ATOM 1122 O O . ILE A 1 131 ? -4.145 14.172 14.602 1 98.12 131 ILE A O 1
ATOM 1126 N N . GLU A 1 132 ? -2.629 12.617 15.078 1 97.5 132 GLU A N 1
ATOM 1127 C CA . GLU A 1 132 ? -3.629 11.672 15.562 1 97.5 132 GLU A CA 1
ATOM 1128 C C . GLU A 1 132 ? -4.441 12.266 16.703 1 97.5 132 GLU A C 1
ATOM 1130 O O . GLU A 1 132 ? -5.66 12.094 16.766 1 97.5 132 GLU A O 1
ATOM 1135 N N . ASN A 1 133 ? -3.764 12.992 17.578 1 97.06 133 ASN A N 1
ATOM 1136 C CA . ASN A 1 133 ? -4.449 13.633 18.688 1 97.06 133 ASN A CA 1
ATOM 1137 C C . ASN A 1 133 ? -5.438 14.695 18.219 1 97.06 133 ASN A C 1
ATOM 1139 O O . ASN A 1 133 ? -6.562 14.773 18.703 1 97.06 133 ASN A O 1
ATOM 1143 N N . ILE A 1 134 ? -5.016 15.453 17.281 1 97.44 134 ILE A N 1
ATOM 1144 C CA . ILE A 1 134 ? -5.848 16.531 16.75 1 97.44 134 ILE A CA 1
ATOM 1145 C C . ILE A 1 134 ? -7.082 15.945 16.078 1 97.44 134 ILE A C 1
ATOM 1147 O O . ILE A 1 134 ? -8.203 16.391 16.328 1 97.44 134 ILE A O 1
ATOM 1151 N N . PHE A 1 135 ? -6.922 14.93 15.305 1 98.06 135 PHE A N 1
ATOM 1152 C CA . PHE A 1 135 ? -8.031 14.344 14.562 1 98.06 135 PHE A CA 1
ATOM 1153 C C . PHE A 1 135 ? -8.93 13.539 15.492 1 98.06 135 PHE A C 1
ATOM 1155 O O . PHE A 1 135 ? -10.156 13.562 15.352 1 98.06 135 PHE A O 1
ATOM 1162 N N . ALA A 1 136 ? -8.297 12.883 16.438 1 97 136 ALA A N 1
ATOM 1163 C CA . ALA A 1 136 ? -9.086 12.117 17.391 1 97 136 ALA A CA 1
ATOM 1164 C C . ALA A 1 136 ? -10 13.031 18.203 1 97 136 ALA A C 1
ATOM 1166 O O . ALA A 1 136 ? -11.156 12.688 18.469 1 97 136 ALA A O 1
ATOM 1167 N N . SER A 1 137 ? -9.516 14.156 18.578 1 96.06 137 SER A N 1
ATOM 1168 C CA . SER A 1 137 ? -10.289 15.102 19.359 1 96.06 137 SER A CA 1
ATOM 1169 C C . SER A 1 137 ? -11.484 15.633 18.562 1 96.06 137 SER A C 1
ATOM 1171 O O . SER A 1 137 ? -12.445 16.141 19.156 1 96.06 137 SER A O 1
ATOM 1173 N N . ARG A 1 138 ? -11.422 15.484 17.281 1 96.12 138 ARG A N 1
ATOM 1174 C CA . ARG A 1 138 ? -12.5 15.945 16.406 1 96.12 138 ARG A CA 1
ATOM 1175 C C . ARG A 1 138 ? -13.32 14.766 15.883 1 96.12 138 ARG A C 1
ATOM 1177 O O . ARG A 1 138 ? -14.094 14.922 14.938 1 96.12 138 ARG A O 1
ATOM 1184 N N . LYS A 1 139 ? -13.031 13.555 16.406 1 96.38 139 LYS A N 1
ATOM 1185 C CA . LYS A 1 139 ? -13.797 12.336 16.172 1 96.38 139 LYS A CA 1
ATOM 1186 C C . LYS A 1 139 ? -13.586 11.805 14.758 1 96.38 139 LYS A C 1
ATOM 1188 O O . LYS A 1 139 ? -14.492 11.211 14.172 1 96.38 139 LYS A O 1
ATOM 1193 N N . PHE A 1 140 ? -12.492 12.188 14.188 1 98.12 140 PHE A N 1
ATOM 1194 C CA . PHE A 1 140 ? -12.109 11.578 12.914 1 98.12 140 PHE A CA 1
ATOM 1195 C C . PHE A 1 140 ? -11.469 10.211 13.141 1 98.12 140 PHE A C 1
ATOM 1197 O O . PHE A 1 140 ? -10.75 10.016 14.117 1 98.12 140 PHE A O 1
ATOM 1204 N N . ILE A 1 141 ? -11.727 9.336 12.219 1 97.88 141 ILE A N 1
ATOM 1205 C CA . ILE A 1 141 ? -11.172 7.988 12.281 1 97.88 141 ILE A CA 1
ATOM 1206 C C . ILE A 1 141 ? -10.008 7.863 11.297 1 97.88 141 ILE A C 1
ATOM 1208 O O . ILE A 1 141 ? -10.141 8.188 10.117 1 97.88 141 ILE A O 1
ATOM 1212 N N . LYS A 1 142 ? -8.875 7.449 11.805 1 98.12 142 LYS A N 1
ATOM 1213 C CA . LYS A 1 142 ? -7.734 7.121 10.953 1 98.12 142 LYS A CA 1
ATOM 1214 C C . LYS A 1 142 ? -7.949 5.781 10.242 1 98.12 142 LYS A C 1
ATOM 1216 O O . LYS A 1 142 ? -8.164 4.758 10.898 1 98.12 142 LYS A O 1
ATOM 1221 N N . LEU A 1 143 ? -7.871 5.801 8.898 1 97.5 143 LEU A N 1
ATOM 1222 C CA . LEU A 1 143 ? -8.07 4.574 8.133 1 97.5 143 LEU A CA 1
ATOM 1223 C C . LEU A 1 143 ? -6.742 3.879 7.867 1 97.5 143 LEU A C 1
ATOM 1225 O O . LEU A 1 143 ? -5.746 4.535 7.551 1 97.5 143 LEU A O 1
ATOM 1229 N N . HIS A 1 144 ? -6.781 2.586 8.031 1 94.31 144 HIS A N 1
ATOM 1230 C CA . HIS A 1 144 ? -5.672 1.795 7.512 1 94.31 144 HIS A CA 1
ATOM 1231 C C . HIS A 1 144 ? -5.746 1.668 5.992 1 94.31 144 HIS A C 1
ATOM 1233 O O . HIS A 1 144 ? -6.809 1.356 5.445 1 94.31 144 HIS A O 1
ATOM 1239 N N . GLU A 1 145 ? -4.68 1.946 5.383 1 92.12 145 GLU A N 1
ATOM 1240 C CA . GLU A 1 145 ? -4.672 1.991 3.926 1 92.12 145 GLU A CA 1
ATOM 1241 C C . GLU A 1 145 ? -5.094 0.65 3.33 1 92.12 145 GLU A C 1
ATOM 1243 O O . GLU A 1 145 ? -5.91 0.603 2.408 1 92.12 145 GLU A O 1
ATOM 1248 N N . LYS A 1 146 ? -4.566 -0.375 3.869 1 88.69 146 LYS A N 1
ATOM 1249 C CA . LYS A 1 146 ? -4.773 -1.698 3.289 1 88.69 146 LYS A CA 1
ATOM 1250 C C . LYS A 1 146 ? -6.074 -2.322 3.787 1 88.69 146 LYS A C 1
ATOM 1252 O O . LYS A 1 146 ? -6.859 -2.85 2.996 1 88.69 146 LYS A O 1
ATOM 1257 N N . PHE A 1 147 ? -6.434 -2.096 5.004 1 88.25 147 PHE A N 1
ATOM 1258 C CA . PHE A 1 147 ? -7.496 -2.898 5.602 1 88.25 147 PHE A CA 1
ATOM 1259 C C . PHE A 1 147 ? -8.805 -2.119 5.645 1 88.25 147 PHE A C 1
ATOM 1261 O O . PHE A 1 147 ? -9.883 -2.709 5.613 1 88.25 147 PHE A O 1
ATOM 1268 N N . ASP A 1 148 ? -8.672 -0.868 5.672 1 93.62 148 ASP A N 1
ATOM 1269 C CA . ASP A 1 148 ? -9.883 -0.058 5.715 1 93.62 148 ASP A CA 1
ATOM 1270 C C . ASP A 1 148 ? -10.18 0.562 4.352 1 93.62 148 ASP A C 1
ATOM 1272 O O . ASP A 1 148 ? -11.227 0.298 3.756 1 93.62 148 ASP A O 1
ATOM 1276 N N . ALA A 1 149 ? -9.242 1.298 3.822 1 95.19 149 ALA A N 1
ATOM 1277 C CA . ALA A 1 149 ? -9.453 2.105 2.623 1 95.19 149 ALA A CA 1
ATOM 1278 C C . ALA A 1 149 ? -9.797 1.226 1.424 1 95.19 149 ALA A C 1
ATOM 1280 O O . ALA A 1 149 ? -10.594 1.617 0.567 1 95.19 149 ALA A O 1
ATOM 1281 N N . GLN A 1 150 ? -9.234 0.065 1.421 1 93.06 150 GLN A N 1
ATOM 1282 C CA . GLN A 1 150 ? -9.406 -0.788 0.25 1 93.06 150 GLN A CA 1
ATOM 1283 C C . GLN A 1 150 ? -10.57 -1.764 0.446 1 93.06 150 GLN A C 1
ATOM 1285 O O . GLN A 1 150 ? -10.852 -2.582 -0.431 1 93.06 150 GLN A O 1
ATOM 1290 N N . ASP A 1 151 ? -11.211 -1.647 1.534 1 92.81 151 ASP A N 1
ATOM 1291 C CA . ASP A 1 151 ? -12.383 -2.482 1.781 1 92.81 151 ASP A CA 1
ATOM 1292 C C . ASP A 1 151 ? -13.5 -2.168 0.789 1 92.81 151 ASP A C 1
ATOM 1294 O O . ASP A 1 151 ? -13.812 -1.001 0.551 1 92.81 151 ASP A O 1
ATOM 1298 N N . THR A 1 152 ? -14.086 -3.205 0.235 1 91.62 152 THR A N 1
ATOM 1299 C CA . THR A 1 152 ? -15.188 -3.027 -0.711 1 91.62 152 THR A CA 1
ATOM 1300 C C . THR A 1 152 ? -16.453 -2.604 0.013 1 91.62 152 THR A C 1
ATOM 1302 O O . THR A 1 152 ? -16.891 -3.262 0.963 1 91.62 152 THR A O 1
ATOM 1305 N N . ILE A 1 153 ? -17 -1.574 -0.531 1 93.12 153 ILE A N 1
ATOM 1306 C CA . ILE A 1 153 ? -18.266 -1.092 -0 1 93.12 153 ILE A CA 1
ATOM 1307 C C . ILE A 1 153 ? -19.422 -1.645 -0.837 1 93.12 153 ILE A C 1
ATOM 1309 O O . ILE A 1 153 ? -20.391 -2.166 -0.294 1 93.12 153 ILE A O 1
ATOM 1313 N N . TYR A 1 154 ? -19.281 -1.555 -2.141 1 92.19 154 TYR A N 1
ATOM 1314 C CA . TYR A 1 154 ? -20.266 -2.076 -3.084 1 92.19 154 TYR A CA 1
ATOM 1315 C C . TYR A 1 154 ? -19.578 -2.666 -4.312 1 92.19 154 TYR A C 1
ATOM 1317 O O . TYR A 1 154 ? -18.5 -2.213 -4.711 1 92.19 154 TYR A O 1
ATOM 1325 N N . ASN A 1 155 ? -20.234 -3.646 -4.816 1 90.56 155 ASN A N 1
ATOM 1326 C CA . ASN A 1 155 ? -19.875 -4.047 -6.176 1 90.56 155 ASN A CA 1
ATOM 1327 C C . ASN A 1 155 ? -20.531 -3.135 -7.211 1 90.56 155 ASN A C 1
ATOM 1329 O O . ASN A 1 155 ? -21.594 -2.572 -6.965 1 90.56 155 ASN A O 1
ATOM 1333 N N . TRP A 1 156 ? -19.891 -3.004 -8.289 1 89.75 156 TRP A N 1
ATOM 1334 C CA . TRP A 1 156 ? -20.422 -2.082 -9.289 1 89.75 156 TRP A CA 1
ATOM 1335 C C . TRP A 1 156 ? -21.781 -2.553 -9.797 1 89.75 156 TRP A C 1
ATOM 1337 O O . TRP A 1 156 ? -22.609 -1.743 -10.234 1 89.75 156 TRP A O 1
ATOM 1347 N N . THR A 1 157 ? -22 -3.832 -9.672 1 88.31 157 THR A N 1
ATOM 1348 C CA . THR A 1 157 ? -23.297 -4.371 -10.07 1 88.31 157 THR A CA 1
ATOM 1349 C C . THR A 1 157 ? -24.406 -3.805 -9.188 1 88.31 157 THR A C 1
ATOM 1351 O O . THR A 1 157 ? -25.562 -3.768 -9.594 1 88.31 157 THR A O 1
ATOM 1354 N N . ASP A 1 158 ? -24.062 -3.385 -8.031 1 89.69 158 ASP A N 1
ATOM 1355 C CA . ASP A 1 158 ? -25.016 -2.771 -7.121 1 89.69 158 ASP A CA 1
ATOM 1356 C C . ASP A 1 158 ? -25.312 -1.324 -7.516 1 89.69 158 ASP A C 1
AT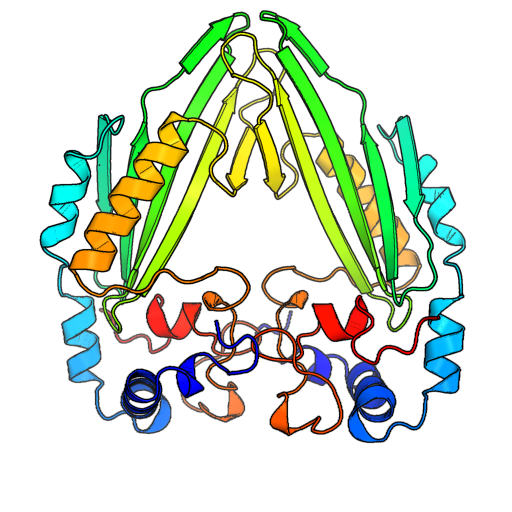OM 1358 O O . ASP A 1 158 ? -26.281 -0.727 -7.043 1 89.69 158 ASP A O 1
ATOM 1362 N N . LEU A 1 159 ? -24.438 -0.781 -8.344 1 91.31 159 LEU A N 1
ATOM 1363 C CA . LEU A 1 159 ? -24.516 0.626 -8.719 1 91.31 159 LEU A CA 1
ATOM 1364 C C . LEU A 1 159 ? -24.547 0.78 -10.234 1 91.31 159 LEU A C 1
ATOM 1366 O O . LEU A 1 159 ? -23.641 1.378 -10.82 1 91.31 159 LEU A O 1
ATOM 1370 N N . PRO A 1 160 ? -25.578 0.408 -10.844 1 85 160 PRO A N 1
ATOM 1371 C CA . PRO A 1 160 ? -25.594 0.354 -12.305 1 85 160 PRO A CA 1
ATOM 1372 C C . PRO A 1 160 ? -25.516 1.736 -12.945 1 85 160 PRO A C 1
ATOM 1374 O O . PRO A 1 160 ? -25.109 1.859 -14.102 1 85 160 PRO A O 1
ATOM 1377 N N . ASN A 1 161 ? -25.844 2.736 -12.219 1 84.31 161 ASN A N 1
ATOM 1378 C CA . ASN A 1 161 ? -25.875 4.074 -12.805 1 84.31 161 ASN A CA 1
ATOM 1379 C C . ASN A 1 161 ? -24.594 4.844 -12.492 1 84.31 161 ASN A C 1
ATOM 1381 O O . ASN A 1 161 ? -24.516 6.055 -12.719 1 84.31 161 ASN A O 1
ATOM 1385 N N . VAL A 1 162 ? -23.672 4.176 -11.922 1 87.25 162 VAL A N 1
ATOM 1386 C CA . VAL A 1 162 ? -22.391 4.801 -11.602 1 87.25 162 VAL A CA 1
ATOM 1387 C C . VAL A 1 162 ? -21.281 4.188 -12.469 1 87.25 162 VAL A C 1
ATOM 1389 O O . VAL A 1 162 ? -21.219 2.965 -12.625 1 87.25 162 VAL A O 1
ATOM 1392 N N . GLU A 1 163 ? -20.516 5.066 -13.062 1 84.44 163 GLU A N 1
ATOM 1393 C CA . GLU A 1 163 ? -19.406 4.566 -13.875 1 84.44 163 GLU A CA 1
ATOM 1394 C C . GLU A 1 163 ? -18.406 3.793 -13.016 1 84.44 163 GLU A C 1
ATOM 1396 O O . GLU A 1 163 ? -17.938 4.289 -11.984 1 84.44 163 GLU A O 1
ATOM 1401 N N . SER A 1 164 ? -18.156 2.648 -13.43 1 82.06 164 SER A N 1
ATOM 1402 C CA . SER A 1 164 ? -17.234 1.794 -12.688 1 82.06 164 SER A CA 1
ATOM 1403 C C . SER A 1 164 ? -15.789 2.246 -12.867 1 82.06 164 SER A C 1
ATOM 1405 O O . SER A 1 164 ? -15.391 2.652 -13.969 1 82.06 164 SER A O 1
ATOM 1407 N N . VAL A 1 165 ? -15.195 2.367 -11.703 1 80.75 165 VAL A N 1
ATOM 1408 C CA . VAL A 1 165 ? -13.766 2.646 -11.672 1 80.75 165 VAL A CA 1
ATOM 1409 C C . VAL A 1 165 ? -13.047 1.559 -10.875 1 80.75 165 VAL A C 1
ATOM 1411 O O . VAL A 1 165 ? -13.547 1.096 -9.852 1 80.75 165 VAL A O 1
ATOM 1414 N N . ASN A 1 166 ? -12.062 0.891 -11.336 1 83.5 166 ASN A N 1
ATOM 1415 C CA . ASN A 1 166 ? -11.328 -0.173 -10.656 1 83.5 166 ASN A CA 1
ATOM 1416 C C . ASN A 1 166 ? -12.18 -1.429 -10.5 1 83.5 166 ASN A C 1
ATOM 1418 O O . ASN A 1 166 ? -13.141 -1.631 -11.25 1 83.5 166 ASN A O 1
ATOM 1422 N N . ARG A 1 167 ? -11.938 -2.258 -9.5 1 87.69 167 ARG A N 1
ATOM 1423 C CA . ARG A 1 167 ? -12.594 -3.559 -9.414 1 87.69 167 ARG A CA 1
ATOM 1424 C C . ARG A 1 167 ? -13.906 -3.457 -8.641 1 87.69 167 ARG A C 1
ATOM 1426 O O . ARG A 1 167 ? -14.828 -4.242 -8.867 1 87.69 167 ARG A O 1
ATOM 1433 N N . SER A 1 168 ? -14.016 -2.578 -7.719 1 91.44 168 SER A N 1
ATOM 1434 C CA . SER A 1 168 ? -15.195 -2.324 -6.895 1 91.44 168 SER A CA 1
ATOM 1435 C C . SER A 1 168 ? -15.164 -0.917 -6.309 1 91.44 168 SER A C 1
ATOM 1437 O O . SER A 1 168 ? -14.172 -0.199 -6.453 1 91.44 168 SER A O 1
ATOM 1439 N N . LEU A 1 169 ? -16.312 -0.569 -5.805 1 94.31 169 LEU A N 1
ATOM 1440 C CA . LEU A 1 169 ? -16.312 0.667 -5.031 1 94.31 169 LEU A CA 1
ATOM 1441 C C . LEU A 1 169 ? -15.773 0.424 -3.623 1 94.31 169 LEU A C 1
ATOM 1443 O O . LEU A 1 169 ? -16.469 -0.156 -2.781 1 94.31 169 LEU A O 1
ATOM 1447 N N . THR A 1 170 ? -14.547 0.843 -3.418 1 95.31 170 THR A N 1
ATOM 1448 C CA . THR A 1 170 ? -13.914 0.703 -2.113 1 95.31 170 THR A CA 1
ATOM 1449 C C . THR A 1 170 ? -14.234 1.897 -1.221 1 95.31 170 THR A C 1
ATOM 1451 O O . THR A 1 170 ? -14.766 2.904 -1.693 1 95.31 170 THR A O 1
ATOM 1454 N N . LEU A 1 171 ? -13.883 1.747 0.067 1 96.81 171 LEU A N 1
ATOM 1455 C CA . LEU A 1 171 ? -14.086 2.857 0.994 1 96.81 171 LEU A CA 1
ATOM 1456 C C . LEU A 1 171 ? -13.312 4.09 0.54 1 96.81 171 LEU A C 1
ATOM 1458 O O . LEU A 1 171 ? -13.805 5.215 0.654 1 96.81 171 LEU A O 1
ATOM 1462 N N . GLU A 1 172 ? -12.133 3.912 0.01 1 97.31 172 GLU A N 1
ATOM 1463 C CA . GLU A 1 172 ? -11.312 5.023 -0.464 1 97.31 172 GLU A CA 1
ATOM 1464 C C . GLU A 1 172 ? -12.047 5.844 -1.518 1 97.31 172 GLU A C 1
ATOM 1466 O O . GLU A 1 172 ? -12.141 7.066 -1.405 1 97.31 172 GLU A O 1
ATOM 1471 N N . TYR A 1 173 ? -12.602 5.199 -2.447 1 95.75 173 TYR A N 1
ATOM 1472 C CA . TYR A 1 173 ? -13.266 5.91 -3.535 1 95.75 173 TYR A CA 1
ATOM 1473 C C . TYR A 1 173 ? -14.578 6.52 -3.064 1 95.75 173 TYR A C 1
ATOM 1475 O O . TYR A 1 173 ? -14.953 7.613 -3.5 1 95.75 173 TYR A O 1
ATOM 1483 N N . ALA A 1 174 ? -15.242 5.832 -2.193 1 97.12 174 ALA A N 1
ATOM 1484 C CA . ALA A 1 174 ? -16.531 6.309 -1.701 1 97.12 174 ALA A CA 1
ATOM 1485 C C . ALA A 1 174 ? -16.359 7.559 -0.839 1 97.12 174 ALA A C 1
ATOM 1487 O O . ALA A 1 174 ? -17.203 8.461 -0.871 1 97.12 174 ALA A O 1
ATOM 1488 N N . ALA A 1 175 ? -15.25 7.574 -0.108 1 98.19 175 ALA A N 1
ATOM 1489 C CA . ALA A 1 175 ? -15.117 8.617 0.905 1 98.19 175 ALA A CA 1
ATOM 1490 C C . ALA A 1 175 ? -14.297 9.789 0.377 1 98.19 175 ALA A C 1
ATOM 1492 O O . ALA A 1 175 ? -14.398 10.906 0.889 1 98.19 175 ALA A O 1
ATOM 1493 N N . PHE A 1 176 ? -13.461 9.57 -0.681 1 98.12 176 PHE A N 1
ATOM 1494 C CA . PHE A 1 176 ? -12.469 10.609 -0.962 1 98.12 176 PHE A CA 1
ATOM 1495 C C . PHE A 1 176 ? -12.578 11.078 -2.406 1 98.12 176 PHE A C 1
ATOM 1497 O O . PHE A 1 176 ? -12.008 12.109 -2.773 1 98.12 176 PHE A O 1
ATOM 1504 N N . TYR A 1 177 ? -13.25 10.367 -3.27 1 96.88 177 TYR A N 1
ATOM 1505 C CA . TYR A 1 177 ? -13.266 10.703 -4.688 1 96.88 177 TYR A CA 1
ATOM 1506 C C . TYR A 1 177 ? -14.688 10.961 -5.168 1 96.88 177 TYR A C 1
ATOM 1508 O O . TYR A 1 177 ? -15.648 10.438 -4.598 1 96.88 177 TYR A O 1
ATOM 1516 N N . ASP A 1 178 ? -14.75 11.703 -6.18 1 96.56 178 ASP A N 1
ATOM 1517 C CA . ASP A 1 178 ? -16.047 12.039 -6.734 1 96.56 178 ASP A CA 1
ATOM 1518 C C . ASP A 1 178 ? -16.516 10.984 -7.738 1 96.56 178 ASP A C 1
ATOM 1520 O O . ASP A 1 178 ? -16.594 11.258 -8.938 1 96.56 178 ASP A O 1
ATOM 1524 N N . VAL A 1 179 ? -17.016 9.938 -7.23 1 93.44 179 VAL A N 1
ATOM 1525 C CA . VAL A 1 179 ? -17.406 8.797 -8.055 1 93.44 179 VAL A CA 1
ATOM 1526 C C . VAL A 1 179 ? -18.734 9.102 -8.758 1 93.44 179 VAL A C 1
ATOM 1528 O O . VAL A 1 179 ? -19.062 8.492 -9.781 1 93.44 179 VAL A O 1
ATOM 1531 N N . LEU A 1 180 ? -19.469 10.055 -8.273 1 94.44 180 LEU A N 1
ATOM 1532 C CA . LEU A 1 180 ? -20.781 10.375 -8.82 1 94.44 180 LEU A CA 1
ATOM 1533 C C . LEU A 1 180 ? -20.688 11.5 -9.844 1 94.44 180 LEU A C 1
ATOM 1535 O O . LEU A 1 180 ? -21.641 11.773 -10.562 1 94.44 180 LEU A O 1
ATOM 1539 N N . GLY A 1 181 ? -19.578 12.18 -9.93 1 94.19 181 GLY A N 1
ATOM 1540 C CA . GLY A 1 181 ? -19.422 13.305 -10.828 1 94.19 181 GLY A CA 1
ATOM 1541 C C . GLY A 1 181 ? -20.312 14.492 -10.469 1 94.19 181 GLY A C 1
ATOM 1542 O O . GLY A 1 181 ? -20.844 15.156 -11.359 1 94.19 181 GLY A O 1
ATOM 1543 N N . LEU A 1 182 ? -20.438 14.648 -9.164 1 95.5 182 LEU A N 1
ATOM 1544 C CA . LEU A 1 182 ? -21.375 15.68 -8.719 1 95.5 182 LEU A CA 1
ATOM 1545 C C . LEU A 1 182 ? -20.641 16.922 -8.25 1 95.5 182 LEU A C 1
ATOM 1547 O O . LEU A 1 182 ? -21.234 17.984 -8.094 1 95.5 182 LEU A O 1
ATOM 1551 N N . CYS A 1 183 ? -19.344 16.703 -7.953 1 94.44 183 CYS A N 1
ATOM 1552 C CA . CYS A 1 183 ? -18.594 17.828 -7.406 1 94.44 183 CYS A CA 1
ATOM 1553 C C . CYS A 1 183 ? -18.156 18.781 -8.508 1 94.44 183 CYS A C 1
ATOM 1555 O O . CYS A 1 183 ? -17.25 18.484 -9.273 1 94.44 183 CYS A O 1
ATOM 1557 N N . GLU A 1 184 ? -18.859 19.875 -8.898 1 84.94 184 GLU A N 1
ATOM 1558 C CA . GLU A 1 184 ? -18.625 20.922 -9.883 1 84.94 184 GLU A CA 1
ATOM 1559 C C . GLU A 1 184 ? -18.719 22.312 -9.25 1 84.94 184 GLU A C 1
ATOM 1561 O O . GLU A 1 184 ? -19.438 22.5 -8.266 1 84.94 184 GLU A O 1
ATOM 1566 N N . MET B 1 1 ? -6.547 -3.805 -17.938 1 39 1 MET B N 1
ATOM 1567 C CA . MET B 1 1 ? -7.41 -4.18 -16.828 1 39 1 MET B CA 1
ATOM 1568 C C . MET B 1 1 ? -8.844 -3.725 -17.078 1 39 1 MET B C 1
ATOM 1570 O O . MET B 1 1 ? -9.078 -2.57 -17.438 1 39 1 MET B O 1
ATOM 1574 N N . THR B 1 2 ? -9.578 -4.43 -17.641 1 47.69 2 THR B N 1
ATOM 1575 C CA . THR B 1 2 ? -10.945 -3.924 -17.719 1 47.69 2 THR B CA 1
ATOM 1576 C C . THR B 1 2 ? -11.445 -3.504 -16.344 1 47.69 2 THR B C 1
ATOM 1578 O O . THR B 1 2 ? -11.594 -4.34 -15.445 1 47.69 2 THR B O 1
ATOM 1581 N N . GLN B 1 3 ? -10.953 -2.357 -15.82 1 55.81 3 GLN B N 1
ATOM 1582 C CA . GLN B 1 3 ? -10.945 -1.653 -14.539 1 55.81 3 GLN B CA 1
ATOM 1583 C C . GLN B 1 3 ? -12.289 -1.798 -13.82 1 55.81 3 GLN B C 1
ATOM 1585 O O . GLN B 1 3 ? -12.375 -1.59 -12.609 1 55.81 3 GLN B O 1
ATOM 1590 N N . GLU B 1 4 ? -13.18 -2.764 -14.492 1 74 4 GLU B N 1
ATOM 1591 C CA . GLU B 1 4 ? -14.523 -2.695 -13.93 1 74 4 GLU B CA 1
ATOM 1592 C C . GLU B 1 4 ? -14.945 -4.043 -13.344 1 74 4 GLU B C 1
ATOM 1594 O O . GLU B 1 4 ? -15.969 -4.141 -12.664 1 74 4 GLU B O 1
ATOM 1599 N N . LEU B 1 5 ? -13.977 -5.039 -13.516 1 84.31 5 LEU B N 1
ATOM 1600 C CA . LEU B 1 5 ? -14.391 -6.367 -13.062 1 84.31 5 LEU B CA 1
ATOM 1601 C C . LEU B 1 5 ? -13.578 -6.809 -11.852 1 84.31 5 LEU B C 1
ATOM 1603 O O . LEU B 1 5 ? -12.375 -6.539 -11.773 1 84.31 5 LEU B O 1
ATOM 1607 N N . ARG B 1 6 ? -14.359 -7.523 -10.992 1 89.94 6 ARG B N 1
ATOM 1608 C CA . ARG B 1 6 ? -13.633 -8.211 -9.938 1 89.94 6 ARG B CA 1
ATOM 1609 C C . ARG B 1 6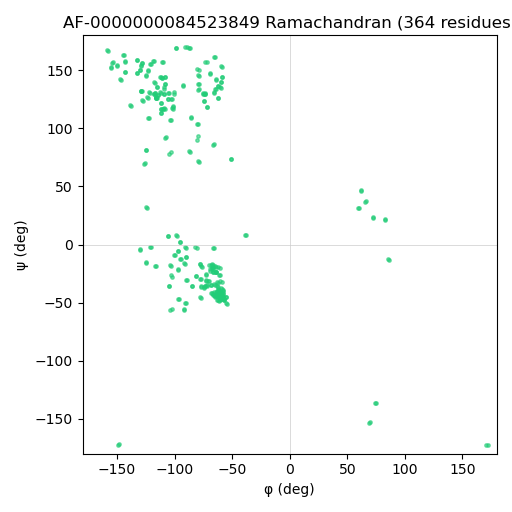 ? -12.617 -9.188 -10.516 1 89.94 6 ARG B C 1
ATOM 1611 O O . ARG B 1 6 ? -12.797 -9.703 -11.617 1 89.94 6 ARG B O 1
ATOM 1618 N N . PHE B 1 7 ? -11.57 -9.453 -9.797 1 92.44 7 PHE B N 1
ATOM 1619 C CA . PHE B 1 7 ? -10.508 -10.328 -10.273 1 92.44 7 PHE B CA 1
ATOM 1620 C C . PHE B 1 7 ? -11.062 -11.688 -10.68 1 92.44 7 PHE B C 1
ATOM 1622 O O . PHE B 1 7 ? -10.758 -12.195 -11.758 1 92.44 7 PHE B O 1
ATOM 1629 N N . ILE B 1 8 ? -11.898 -12.203 -9.844 1 91.44 8 ILE B N 1
ATOM 1630 C CA . ILE B 1 8 ? -12.391 -13.555 -10.07 1 91.44 8 ILE B CA 1
ATOM 1631 C C . ILE B 1 8 ? -13.367 -13.57 -11.242 1 91.44 8 ILE B C 1
ATOM 1633 O O . ILE B 1 8 ? -13.633 -14.617 -11.828 1 91.44 8 ILE B O 1
ATOM 1637 N N . ASP B 1 9 ? -13.984 -12.461 -11.484 1 91.38 9 ASP B N 1
ATOM 1638 C CA . ASP B 1 9 ? -14.859 -12.391 -12.648 1 91.38 9 ASP B CA 1
ATOM 1639 C C . ASP B 1 9 ? -14.055 -12.234 -13.938 1 91.38 9 ASP B C 1
ATOM 1641 O O . ASP B 1 9 ? -14.477 -12.695 -15 1 91.38 9 ASP B O 1
ATOM 1645 N N . GLU B 1 10 ? -12.906 -11.602 -13.852 1 91.88 10 GLU B N 1
ATOM 1646 C CA . GLU B 1 10 ? -11.984 -11.484 -14.984 1 91.88 10 GLU B CA 1
ATOM 1647 C C . GLU B 1 10 ? -11.328 -12.828 -15.305 1 91.88 10 GLU B C 1
ATOM 1649 O O . GLU B 1 10 ? -11 -13.102 -16.453 1 91.88 10 GLU B O 1
ATOM 1654 N N . TYR B 1 11 ? -11.125 -13.641 -14.273 1 94.94 11 TYR B N 1
ATOM 1655 C CA . TYR B 1 11 ? -10.5 -14.953 -14.422 1 94.94 11 TYR B CA 1
ATOM 1656 C C . TYR B 1 11 ? -11.391 -16.047 -13.859 1 94.94 11 TYR B C 1
ATOM 1658 O O . TYR B 1 11 ? -11.117 -16.594 -12.789 1 94.94 11 TYR B O 1
ATOM 1666 N N . PRO B 1 12 ? -12.344 -16.484 -14.602 1 95.5 12 PRO B N 1
ATOM 1667 C CA . PRO B 1 12 ? -13.344 -17.453 -14.133 1 95.5 12 PRO B CA 1
ATOM 1668 C C . PRO B 1 12 ? -12.727 -18.766 -13.672 1 95.5 12 PRO B C 1
ATOM 1670 O O . PRO B 1 12 ? -13.258 -19.422 -12.773 1 95.5 12 PRO B O 1
ATOM 1673 N N . LYS B 1 13 ? -11.641 -19.109 -14.312 1 97.06 13 LYS B N 1
ATOM 1674 C CA . LYS B 1 13 ? -10.969 -20.328 -13.914 1 97.06 13 LYS B CA 1
ATOM 1675 C C . LYS B 1 13 ? -10.531 -20.266 -12.453 1 97.06 13 LYS B C 1
ATOM 1677 O O . LYS B 1 13 ? -10.672 -21.25 -11.711 1 97.06 13 LYS B O 1
ATOM 1682 N N . PHE B 1 14 ? -10.031 -19.203 -12.031 1 97.69 14 PHE B N 1
ATOM 1683 C CA . PHE B 1 14 ? -9.602 -19.047 -10.648 1 97.69 14 PHE B CA 1
ATOM 1684 C C . PHE B 1 14 ? -10.797 -18.953 -9.719 1 97.69 14 PHE B C 1
ATOM 1686 O O . PHE B 1 14 ? -10.75 -19.438 -8.586 1 97.69 14 PHE B O 1
ATOM 1693 N N . LYS B 1 15 ? -11.844 -18.328 -10.211 1 96.62 15 LYS B N 1
ATOM 1694 C CA . LYS B 1 15 ? -13.086 -18.297 -9.438 1 96.62 15 LYS B CA 1
ATOM 1695 C C . LYS B 1 15 ? -13.547 -19.703 -9.086 1 96.62 15 LYS B C 1
ATOM 1697 O O . LYS B 1 15 ? -13.836 -20 -7.926 1 96.62 15 LYS B O 1
ATOM 1702 N N . SER B 1 16 ? -13.602 -20.531 -10.094 1 97.62 16 SER B N 1
ATOM 1703 C CA . SER B 1 16 ? -14.016 -21.922 -9.898 1 97.62 16 SER B CA 1
ATOM 1704 C C . SER B 1 16 ? -13.094 -22.641 -8.93 1 97.62 16 SER B C 1
ATOM 1706 O O . SER B 1 16 ? -13.555 -23.406 -8.07 1 97.62 16 SER B O 1
ATOM 1708 N N . LEU B 1 17 ? -11.883 -22.438 -9.055 1 98.31 17 LEU B N 1
ATOM 1709 C CA . LEU B 1 17 ? -10.906 -23.062 -8.18 1 98.31 17 LEU B CA 1
ATOM 1710 C C . LEU B 1 17 ? -11.102 -22.625 -6.73 1 98.31 17 LEU B C 1
ATOM 1712 O O . LEU B 1 17 ? -11.156 -23.453 -5.824 1 98.31 17 LEU B O 1
ATOM 1716 N N . PHE B 1 18 ? -11.242 -21.328 -6.496 1 97.88 18 PHE B N 1
ATOM 1717 C CA . PHE B 1 18 ? -11.438 -20.812 -5.148 1 97.88 18 PHE B CA 1
ATOM 1718 C C . PHE B 1 18 ? -12.727 -21.328 -4.535 1 97.88 18 PHE B C 1
ATOM 1720 O O . PHE B 1 18 ? -12.789 -21.609 -3.336 1 97.88 18 PHE B O 1
ATOM 1727 N N . GLU B 1 19 ? -13.711 -21.453 -5.352 1 97.06 19 GLU B N 1
ATOM 1728 C CA . GLU B 1 19 ? -14.961 -22.031 -4.859 1 97.06 19 GLU B CA 1
ATOM 1729 C C . GLU B 1 19 ? -14.758 -23.453 -4.34 1 97.06 19 GLU B C 1
ATOM 1731 O O . GLU B 1 19 ? -15.242 -23.797 -3.264 1 97.06 19 GLU B O 1
ATOM 1736 N N . LYS B 1 20 ? -14.055 -24.203 -5.086 1 97.75 20 LYS B N 1
ATOM 1737 C CA . LYS B 1 20 ? -13.781 -25.594 -4.699 1 97.75 20 LYS B CA 1
ATOM 1738 C C . LYS B 1 20 ? -12.93 -25.641 -3.434 1 97.75 20 LYS B C 1
ATOM 1740 O O . LYS B 1 20 ? -13.086 -26.547 -2.611 1 97.75 20 LYS B O 1
ATOM 1745 N N . ILE B 1 21 ? -12.008 -24.688 -3.256 1 97.44 21 ILE B N 1
ATOM 1746 C CA . ILE B 1 21 ? -11.078 -24.672 -2.133 1 97.44 21 ILE B CA 1
ATOM 1747 C C . ILE B 1 21 ? -11.797 -24.188 -0.875 1 97.44 21 ILE B C 1
ATOM 1749 O O . ILE B 1 21 ? -11.727 -24.844 0.173 1 97.44 21 ILE B O 1
ATOM 1753 N N . PHE B 1 22 ? -12.57 -23.094 -1.003 1 96.19 22 PHE B N 1
ATOM 1754 C CA . PHE B 1 22 ? -12.984 -22.391 0.203 1 96.19 22 PHE B CA 1
ATOM 1755 C C . PHE B 1 22 ? -14.445 -22.672 0.524 1 96.19 22 PHE B C 1
ATOM 1757 O O . PHE B 1 22 ? -14.828 -22.719 1.693 1 96.19 22 PHE B O 1
ATOM 1764 N N . ILE B 1 23 ? -15.219 -22.797 -0.454 1 95.38 23 ILE B N 1
ATOM 1765 C CA . ILE B 1 23 ? -16.656 -22.953 -0.22 1 95.38 23 ILE B CA 1
ATOM 1766 C C . ILE B 1 23 ? -17 -24.438 -0.136 1 95.38 23 ILE B C 1
ATOM 1768 O O . ILE B 1 23 ? -17.516 -24.906 0.882 1 95.38 23 ILE B O 1
ATOM 1772 N N . LYS B 1 24 ? -16.641 -25.172 -1.182 1 95.81 24 LYS B N 1
ATOM 1773 C CA . LYS B 1 24 ? -17.031 -26.578 -1.274 1 95.81 24 LYS B CA 1
ATOM 1774 C C . LYS B 1 24 ? -16.094 -27.469 -0.466 1 95.81 24 LYS B C 1
ATOM 1776 O O . LYS B 1 24 ? -16.453 -28.609 -0.126 1 95.81 24 LYS B O 1
ATOM 1781 N N . ARG B 1 25 ? -14.898 -27.078 -0.281 1 95.62 25 ARG B N 1
ATOM 1782 C CA . ARG B 1 25 ? -13.906 -27.828 0.482 1 95.62 25 ARG B CA 1
ATOM 1783 C C . ARG B 1 25 ? -13.633 -29.188 -0.155 1 95.62 25 ARG B C 1
ATOM 1785 O O . ARG B 1 25 ? -13.562 -30.188 0.541 1 95.62 25 ARG B O 1
ATOM 1792 N N . GLU B 1 26 ? -13.453 -29.156 -1.424 1 96.75 26 GLU B N 1
ATOM 1793 C CA . GLU B 1 26 ? -13.25 -30.375 -2.199 1 96.75 26 GLU B CA 1
ATOM 1794 C C . GLU B 1 26 ? -11.766 -30.594 -2.482 1 96.75 26 GLU B C 1
ATOM 1796 O O . GLU B 1 26 ? -11.375 -31.688 -2.924 1 96.75 26 GLU B O 1
ATOM 1801 N N . LEU B 1 27 ? -10.984 -29.656 -2.184 1 97.56 27 LEU B N 1
ATOM 1802 C CA . LEU B 1 27 ? -9.609 -29.734 -2.658 1 97.56 27 LEU B CA 1
ATOM 1803 C C . LEU B 1 27 ? -8.625 -29.609 -1.499 1 97.56 27 LEU B C 1
ATOM 1805 O O . LEU B 1 27 ? -7.527 -29.078 -1.661 1 97.56 27 LEU B O 1
ATOM 1809 N N . ASP B 1 28 ? -8.984 -30.078 -0.362 1 96.75 2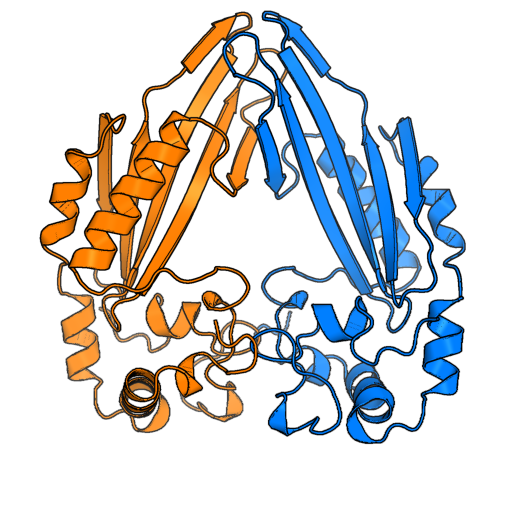8 ASP B N 1
ATOM 1810 C CA . ASP B 1 28 ? -8.117 -29.984 0.807 1 96.75 28 ASP B CA 1
ATOM 1811 C C . ASP B 1 28 ? -6.793 -30.703 0.567 1 96.75 28 ASP B C 1
ATOM 1813 O O . ASP B 1 28 ? -5.727 -30.156 0.862 1 96.75 28 ASP B O 1
ATOM 1817 N N . ASP B 1 29 ? -6.855 -31.875 0.062 1 97.5 29 ASP B N 1
ATOM 1818 C CA . ASP B 1 29 ? -5.641 -32.656 -0.191 1 97.5 29 ASP B CA 1
ATOM 1819 C C . ASP B 1 29 ? -4.781 -31.969 -1.261 1 97.5 29 ASP B C 1
ATOM 1821 O O . ASP B 1 29 ? -3.557 -31.906 -1.132 1 97.5 29 ASP B O 1
ATOM 1825 N N . TRP B 1 30 ? -5.492 -31.578 -2.248 1 97.94 30 TRP B N 1
ATOM 1826 C CA . TRP B 1 30 ? -4.781 -30.859 -3.303 1 97.94 30 TRP B CA 1
ATOM 1827 C C . TRP B 1 30 ? -4.082 -29.625 -2.746 1 97.94 30 TRP B C 1
ATOM 1829 O O . TRP B 1 30 ? -2.926 -29.344 -3.086 1 97.94 30 TRP B O 1
ATOM 1839 N N . TYR B 1 31 ? -4.73 -28.891 -1.945 1 98 31 TYR B N 1
ATOM 1840 C CA . TYR B 1 31 ? -4.207 -27.688 -1.303 1 98 31 TYR B CA 1
ATOM 1841 C C . TYR B 1 31 ? -2.965 -28 -0.482 1 98 31 TYR B C 1
ATOM 1843 O O . TYR B 1 31 ? -1.948 -27.312 -0.589 1 98 31 TYR B O 1
ATOM 1851 N N . ARG B 1 32 ? -2.998 -29.016 0.268 1 97.5 32 ARG B N 1
ATOM 1852 C CA . ARG B 1 32 ? -1.856 -29.469 1.062 1 97.5 32 ARG B CA 1
ATOM 1853 C C . ARG B 1 32 ? -0.673 -29.828 0.169 1 97.5 32 ARG B C 1
ATOM 1855 O O . ARG B 1 32 ? 0.47 -29.484 0.48 1 97.5 32 ARG B O 1
ATOM 1862 N N . TYR B 1 33 ? -1.031 -30.484 -0.849 1 97.25 33 TYR B N 1
ATOM 1863 C CA . TYR B 1 33 ? 0.003 -30.891 -1.796 1 97.25 33 TYR B CA 1
ATOM 1864 C C . TYR B 1 33 ? 0.673 -29.672 -2.42 1 97.25 33 TYR B C 1
ATOM 1866 O O . TYR B 1 33 ? 1.901 -29.609 -2.508 1 97.25 33 TYR B O 1
ATOM 1874 N N . ARG B 1 34 ? -0.102 -28.719 -2.812 1 97.25 34 ARG B N 1
ATOM 1875 C CA . ARG B 1 34 ? 0.422 -27.516 -3.428 1 97.25 34 ARG B CA 1
ATOM 1876 C C . ARG B 1 34 ? 1.338 -26.766 -2.467 1 97.25 34 ARG B C 1
ATOM 1878 O O . ARG B 1 34 ? 2.361 -26.203 -2.879 1 97.25 34 ARG B O 1
ATOM 1885 N N . CYS B 1 35 ? 0.969 -26.734 -1.226 1 97.5 35 CYS B N 1
ATOM 1886 C CA . CYS B 1 35 ? 1.749 -26.031 -0.213 1 97.5 35 CYS B CA 1
ATOM 1887 C C . CYS B 1 35 ? 3.15 -26.625 -0.101 1 97.5 35 CYS B C 1
ATOM 1889 O O . CYS B 1 35 ? 4.102 -25.906 0.236 1 97.5 35 CYS B O 1
ATOM 1891 N N . LYS B 1 36 ? 3.34 -27.828 -0.415 1 95.94 36 LYS B N 1
ATOM 1892 C CA . LYS B 1 36 ? 4.617 -28.516 -0.26 1 95.94 36 LYS B CA 1
ATOM 1893 C C . LYS B 1 36 ? 5.465 -28.391 -1.521 1 95.94 36 LYS B C 1
ATOM 1895 O O . LYS B 1 36 ? 6.672 -28.641 -1.49 1 95.94 36 LYS B O 1
ATOM 1900 N N . GLU B 1 37 ? 4.812 -28.031 -2.562 1 94.5 37 GLU B N 1
ATOM 1901 C CA . GLU B 1 37 ? 5.504 -27.984 -3.848 1 94.5 37 GLU B CA 1
ATOM 1902 C C . GLU B 1 37 ? 6.477 -26.812 -3.916 1 94.5 37 GLU B C 1
ATOM 1904 O O . GLU B 1 37 ? 6.32 -25.828 -3.195 1 94.5 37 GLU B O 1
ATOM 1909 N N . SER B 1 38 ? 7.418 -27.031 -4.809 1 92.12 38 SER B N 1
ATOM 1910 C CA . SER B 1 38 ? 8.359 -25.953 -5.117 1 92.12 38 SER B CA 1
ATOM 1911 C C . SER B 1 38 ? 8.133 -25.422 -6.527 1 92.12 38 SER B C 1
ATOM 191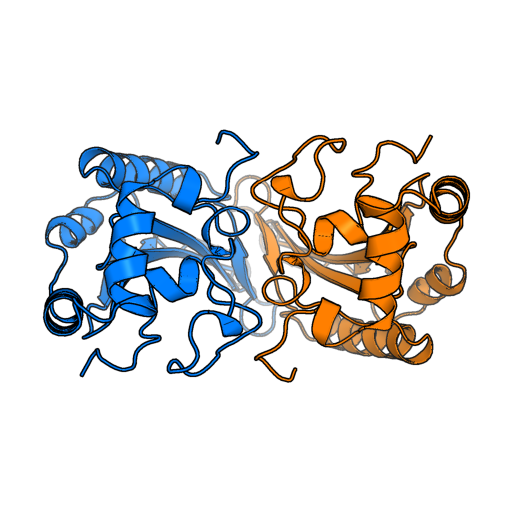3 O O . SER B 1 38 ? 7.52 -26.078 -7.363 1 92.12 38 SER B O 1
ATOM 1915 N N . ILE B 1 39 ? 8.578 -24.234 -6.66 1 93.06 39 ILE B N 1
ATOM 1916 C CA . ILE B 1 39 ? 8.562 -23.625 -7.988 1 93.06 39 ILE B CA 1
ATOM 1917 C C . ILE B 1 39 ? 9.961 -23.688 -8.602 1 93.06 39 ILE B C 1
ATOM 1919 O O . ILE B 1 39 ? 10.883 -23.031 -8.109 1 93.06 39 ILE B O 1
ATOM 1923 N N . GLU B 1 40 ? 10.156 -24.359 -9.664 1 88.56 40 GLU B N 1
ATOM 1924 C CA . GLU B 1 40 ? 11.453 -24.812 -10.156 1 88.56 40 GLU B CA 1
ATOM 1925 C C . GLU B 1 40 ? 12.227 -23.656 -10.805 1 88.56 40 GLU B C 1
ATOM 1927 O O . GLU B 1 40 ? 13.445 -23.562 -10.648 1 88.56 40 GLU B O 1
ATOM 1932 N N . PHE B 1 41 ? 11.57 -22.781 -11.477 1 93.12 41 PHE B N 1
ATOM 1933 C CA . PHE B 1 41 ? 12.281 -21.828 -12.328 1 93.12 41 PHE B CA 1
ATOM 1934 C C . PHE B 1 41 ? 12.836 -20.672 -11.508 1 93.12 41 PHE B C 1
ATOM 1936 O O . PHE B 1 41 ? 13.555 -19.828 -12.039 1 93.12 41 PHE B O 1
ATOM 1943 N N . LEU B 1 42 ? 12.57 -20.625 -10.172 1 94.81 42 LEU B N 1
ATOM 1944 C CA . LEU B 1 42 ? 12.906 -19.469 -9.352 1 94.81 42 LEU B CA 1
ATOM 1945 C C . LEU B 1 42 ? 14.422 -19.297 -9.25 1 94.81 42 LEU B C 1
ATOM 1947 O O . LEU B 1 42 ? 14.914 -18.172 -9.078 1 94.81 42 LEU B O 1
ATOM 1951 N N . HIS B 1 43 ? 15.164 -20.344 -9.445 1 90.94 43 HIS B N 1
ATOM 1952 C CA . HIS B 1 43 ? 16.625 -20.266 -9.391 1 90.94 43 HIS B CA 1
ATOM 1953 C C . HIS B 1 43 ? 17.172 -19.484 -10.57 1 90.94 43 HIS B C 1
ATOM 1955 O O . HIS B 1 43 ? 18.297 -18.984 -10.508 1 90.94 43 HIS B O 1
ATOM 1961 N N . ASP B 1 44 ? 16.406 -19.406 -11.625 1 90.56 44 ASP B N 1
ATOM 1962 C CA . ASP B 1 44 ? 16.828 -18.656 -12.812 1 90.56 44 ASP B CA 1
ATOM 1963 C C . ASP B 1 44 ? 16.922 -17.172 -12.523 1 90.56 44 ASP B C 1
ATOM 1965 O O . ASP B 1 44 ? 17.547 -16.422 -13.273 1 90.56 44 ASP B O 1
ATOM 1969 N N . LEU B 1 45 ? 16.297 -16.734 -11.43 1 95.94 45 LEU B N 1
ATOM 1970 C CA . LEU B 1 45 ? 16.266 -15.32 -11.102 1 95.94 45 LEU B CA 1
ATOM 1971 C C . LEU B 1 45 ? 17.656 -14.82 -10.703 1 95.94 45 LEU B C 1
ATOM 1973 O O . LEU B 1 45 ? 17.922 -13.617 -10.727 1 95.94 45 LEU B O 1
ATOM 1977 N N . LYS B 1 46 ? 18.578 -15.695 -10.359 1 92.56 46 LYS B N 1
ATOM 1978 C CA . LYS B 1 46 ? 19.938 -15.32 -9.961 1 92.56 46 LYS B CA 1
ATOM 1979 C C . LYS B 1 46 ? 20.703 -14.734 -11.141 1 92.56 46 LYS B C 1
ATOM 1981 O O . LYS B 1 46 ? 21.719 -14.062 -10.945 1 92.56 46 LYS B O 1
ATOM 1986 N N . HIS B 1 47 ? 20.234 -15.016 -12.359 1 94.06 47 HIS B N 1
ATOM 1987 C CA . HIS B 1 47 ? 20.969 -14.586 -13.547 1 94.06 47 HIS B CA 1
ATOM 1988 C C . HIS B 1 47 ? 20.5 -13.203 -14 1 94.06 47 HIS B C 1
ATOM 1990 O O . HIS B 1 47 ? 21.047 -12.648 -14.969 1 94.06 47 HIS B O 1
ATOM 1996 N N . ILE B 1 48 ? 19.547 -12.688 -13.305 1 96.75 48 ILE B N 1
ATOM 1997 C CA . ILE B 1 48 ? 19.062 -11.359 -13.648 1 96.75 48 ILE B CA 1
ATOM 1998 C C . ILE B 1 48 ? 20.172 -10.328 -13.438 1 96.75 48 ILE B C 1
ATOM 2000 O O . ILE B 1 48 ? 20.906 -10.391 -12.445 1 96.75 48 ILE B O 1
ATOM 2004 N N . THR B 1 49 ? 20.172 -9.391 -14.367 1 95.88 49 THR B N 1
ATOM 2005 C CA . THR B 1 49 ? 21.188 -8.344 -14.336 1 95.88 49 THR B CA 1
ATOM 2006 C C . THR B 1 49 ? 21.109 -7.555 -13.031 1 95.88 49 THR B C 1
ATOM 2008 O O . THR B 1 49 ? 20.016 -7.223 -12.562 1 95.88 49 THR B O 1
ATOM 2011 N N . HIS B 1 50 ? 22.297 -7.266 -12.344 1 96.38 50 HIS B N 1
ATOM 2012 C CA . HIS B 1 50 ? 22.453 -6.41 -11.172 1 96.38 50 HIS B CA 1
ATOM 2013 C C . HIS B 1 50 ? 22.203 -7.184 -9.883 1 96.38 50 HIS B C 1
ATOM 2015 O O . HIS B 1 50 ? 22.438 -6.664 -8.789 1 96.38 50 HIS B O 1
ATOM 2021 N N . ILE B 1 51 ? 21.625 -8.391 -10.031 1 97.94 51 ILE B N 1
ATOM 2022 C CA . ILE B 1 51 ? 21.344 -9.164 -8.82 1 97.94 51 ILE B CA 1
ATOM 2023 C C . ILE B 1 51 ? 22.625 -9.844 -8.344 1 97.94 51 ILE B C 1
ATOM 2025 O O . ILE B 1 51 ? 23.328 -10.492 -9.125 1 97.94 51 ILE B O 1
ATOM 2029 N N . ILE B 1 52 ? 22.906 -9.742 -7.043 1 97.44 52 ILE B N 1
ATOM 2030 C CA . ILE B 1 52 ? 24.156 -10.312 -6.527 1 97.44 52 ILE B CA 1
ATOM 2031 C C . ILE B 1 52 ? 23.844 -11.43 -5.539 1 97.44 52 ILE B C 1
ATOM 2033 O O . ILE B 1 52 ? 24.719 -12.234 -5.199 1 97.44 52 ILE B O 1
ATOM 2037 N N . GLU B 1 53 ? 22.641 -11.445 -5.039 1 97.38 53 GLU B N 1
ATOM 2038 C CA . GLU B 1 53 ? 22.234 -12.453 -4.066 1 97.38 53 GLU B CA 1
ATOM 2039 C C . GLU B 1 53 ? 20.766 -12.812 -4.223 1 97.38 53 GLU B C 1
ATOM 2041 O O . GLU B 1 53 ? 19.938 -11.945 -4.492 1 97.38 53 GLU B O 1
ATOM 2046 N N . ILE B 1 54 ? 20.438 -14.055 -4.059 1 97.81 54 ILE B N 1
ATOM 2047 C CA . ILE B 1 54 ? 19.062 -14.531 -4.094 1 97.81 54 ILE B CA 1
ATOM 2048 C C . ILE B 1 54 ? 18.781 -15.367 -2.852 1 97.81 54 ILE B C 1
ATOM 2050 O O . ILE B 1 54 ? 19.625 -16.156 -2.422 1 97.81 54 ILE B O 1
ATOM 2054 N N . ASP B 1 55 ? 17.688 -15.125 -2.18 1 97.62 55 ASP B N 1
ATOM 2055 C CA . ASP B 1 55 ? 17.172 -15.914 -1.062 1 97.62 55 ASP B CA 1
ATOM 2056 C C . ASP B 1 55 ? 15.758 -16.406 -1.345 1 97.62 55 ASP B C 1
ATOM 2058 O O . ASP B 1 55 ? 14.82 -15.617 -1.443 1 97.62 55 ASP B O 1
ATOM 2062 N N . ILE B 1 56 ? 15.641 -17.672 -1.562 1 97.38 56 ILE B N 1
ATOM 2063 C CA . ILE B 1 56 ? 14.344 -18.281 -1.828 1 97.38 56 ILE B CA 1
ATOM 2064 C C . ILE B 1 56 ? 13.828 -18.969 -0.566 1 97.38 56 ILE B C 1
ATOM 2066 O O . ILE B 1 56 ? 14.469 -19.891 -0.051 1 97.38 56 ILE B O 1
ATOM 2070 N N . ARG B 1 57 ? 12.727 -18.562 -0.074 1 96.69 57 ARG B N 1
ATOM 2071 C CA . ARG B 1 57 ? 12.102 -19.125 1.11 1 96.69 57 ARG B CA 1
ATOM 2072 C C . ARG B 1 57 ? 10.852 -19.922 0.737 1 96.69 57 ARG B C 1
ATOM 2074 O O . ARG B 1 57 ? 9.75 -19.375 0.671 1 96.69 57 ARG B O 1
ATOM 2081 N N . ASN B 1 58 ? 11.117 -21.156 0.535 1 93.44 58 ASN B N 1
ATOM 2082 C CA . ASN B 1 58 ? 10.055 -22.078 0.126 1 93.44 58 ASN B CA 1
ATOM 2083 C C . ASN B 1 58 ? 9.594 -22.953 1.285 1 93.44 58 ASN B C 1
ATOM 2085 O O . ASN B 1 58 ? 9.922 -24.141 1.339 1 93.44 58 ASN B O 1
ATOM 2089 N N . HIS B 1 59 ? 8.789 -22.5 2.154 1 91.19 59 HIS B N 1
ATOM 2090 C CA . HIS B 1 59 ? 8.234 -23.266 3.266 1 91.19 59 HIS B CA 1
ATOM 2091 C C . HIS B 1 59 ? 6.914 -23.922 2.877 1 91.19 59 HIS B C 1
ATOM 2093 O O . HIS B 1 59 ? 6.465 -23.781 1.736 1 91.19 59 HIS B O 1
ATOM 2099 N N . TYR B 1 60 ? 6.469 -24.797 3.77 1 94.62 60 TYR B N 1
ATOM 2100 C CA . TYR B 1 60 ? 5.133 -25.344 3.576 1 94.62 60 TYR B CA 1
ATOM 2101 C C . TYR B 1 60 ? 4.066 -24.266 3.734 1 94.62 60 TYR B C 1
ATOM 2103 O O . TYR B 1 60 ? 3.512 -24.094 4.82 1 94.62 60 TYR B O 1
ATOM 2111 N N . PHE B 1 61 ? 3.848 -23.625 2.656 1 96.81 61 PHE B N 1
ATOM 2112 C CA . PHE B 1 61 ? 2.986 -22.438 2.604 1 96.81 61 PHE B CA 1
ATOM 2113 C C . PHE B 1 61 ? 2.418 -22.25 1.202 1 96.81 61 PHE B C 1
ATOM 2115 O O . PHE B 1 61 ? 2.965 -22.766 0.227 1 96.81 61 PHE B O 1
ATOM 2122 N N . PRO B 1 62 ? 1.292 -21.656 1.11 1 97.69 62 PRO B N 1
ATOM 2123 C CA . PRO B 1 62 ? 0.657 -21.5 -0.201 1 97.69 62 PRO B CA 1
ATOM 2124 C C . PRO B 1 62 ? 1.453 -20.594 -1.139 1 97.69 62 PRO B C 1
ATOM 2126 O O . PRO B 1 62 ? 1.06 -20.391 -2.291 1 97.69 62 PRO B O 1
ATOM 2129 N N . SER B 1 63 ? 2.539 -20.031 -0.674 1 98.31 63 SER B N 1
ATOM 2130 C CA . SER B 1 63 ? 3.355 -19.156 -1.5 1 98.31 63 SER B CA 1
ATOM 2131 C C . SER B 1 63 ? 4.84 -19.312 -1.181 1 98.31 63 SER B C 1
ATOM 2133 O O . SER B 1 63 ? 5.199 -19.938 -0.179 1 98.31 63 SER B O 1
ATOM 2135 N N . VAL B 1 64 ? 5.648 -18.828 -2.1 1 98.19 64 VAL B N 1
ATOM 2136 C CA . VAL B 1 64 ? 7.094 -18.75 -1.933 1 98.19 64 VAL B CA 1
ATOM 2137 C C . VAL B 1 64 ? 7.543 -17.297 -1.911 1 98.19 64 VAL B C 1
ATOM 2139 O O . VAL B 1 64 ? 7.055 -16.469 -2.695 1 98.19 64 VAL B O 1
ATOM 2142 N N . ASP B 1 65 ? 8.43 -16.969 -0.983 1 98.12 65 ASP B N 1
ATOM 2143 C CA . ASP B 1 65 ? 9.047 -15.656 -0.953 1 98.12 65 ASP B CA 1
ATOM 2144 C C . ASP B 1 65 ? 10.453 -15.688 -1.549 1 98.12 65 ASP B C 1
ATOM 2146 O O . ASP B 1 65 ? 11.25 -16.562 -1.211 1 98.12 65 ASP B O 1
ATOM 2150 N N . VAL B 1 66 ? 10.68 -14.766 -2.424 1 98.44 66 VAL B N 1
ATOM 2151 C CA . VAL B 1 66 ? 12.008 -14.633 -3.012 1 98.44 66 VAL B CA 1
ATOM 2152 C C . VAL B 1 66 ? 12.539 -13.219 -2.754 1 98.44 66 VAL B C 1
ATOM 2154 O O . VAL B 1 66 ? 11.852 -12.234 -3.008 1 98.44 66 VAL B O 1
ATOM 2157 N N . PHE B 1 67 ? 13.727 -13.156 -2.291 1 98.44 67 PHE B N 1
ATOM 2158 C CA . PHE B 1 67 ? 14.414 -11.891 -2.084 1 98.44 67 PHE B CA 1
ATOM 2159 C C . PHE B 1 67 ? 15.641 -11.789 -2.982 1 98.44 67 PHE B C 1
ATOM 2161 O O . PHE B 1 67 ? 16.484 -12.68 -2.992 1 98.44 67 PHE B O 1
ATOM 2168 N N . LEU B 1 68 ? 15.68 -10.703 -3.729 1 98.62 68 LEU B N 1
ATOM 2169 C CA . LEU B 1 68 ? 16.812 -10.406 -4.594 1 98.62 68 LEU B CA 1
ATOM 2170 C C . LEU B 1 68 ? 17.547 -9.148 -4.125 1 98.62 68 LEU B C 1
ATOM 2172 O O . LEU B 1 68 ? 16.906 -8.102 -3.936 1 98.62 68 LEU B O 1
ATOM 2176 N N . LYS B 1 69 ? 18.797 -9.25 -3.969 1 98.44 69 LYS B N 1
ATOM 2177 C CA . LYS B 1 69 ? 19.578 -8.102 -3.523 1 98.44 69 LYS B CA 1
ATOM 2178 C C . LYS B 1 69 ? 20.438 -7.539 -4.66 1 98.44 69 LYS B C 1
ATOM 2180 O O . LYS B 1 69 ? 21 -8.297 -5.453 1 98.44 69 LYS B O 1
ATOM 2185 N N . LEU B 1 70 ? 20.484 -6.273 -4.754 1 98.19 70 LEU B N 1
ATOM 2186 C CA . LEU B 1 70 ? 21.375 -5.59 -5.688 1 98.19 70 LEU B CA 1
ATOM 2187 C C . LEU B 1 70 ? 22.641 -5.113 -4.98 1 98.19 70 LEU B C 1
ATOM 2189 O O . LEU B 1 70 ? 22.75 -5.211 -3.758 1 98.19 70 LEU B O 1
ATOM 2193 N N . GLN B 1 71 ? 23.578 -4.688 -5.805 1 96.25 71 GLN B N 1
ATOM 2194 C CA . GLN B 1 71 ? 24.828 -4.16 -5.254 1 96.25 71 GLN B CA 1
ATOM 2195 C C . GLN B 1 71 ? 24.562 -2.91 -4.414 1 96.25 71 GLN B C 1
ATOM 2197 O O . GLN B 1 71 ? 23.797 -2.033 -4.816 1 96.25 71 GLN B O 1
ATOM 2202 N N . ASN B 1 72 ? 25.219 -2.877 -3.299 1 96.81 72 ASN B N 1
ATOM 2203 C CA . ASN B 1 72 ? 25.125 -1.702 -2.439 1 96.81 72 ASN B CA 1
ATOM 2204 C C . ASN B 1 72 ? 25.812 -0.492 -3.068 1 96.81 72 ASN B C 1
ATOM 2206 O O . ASN B 1 72 ? 26.812 -0.639 -3.781 1 96.81 72 ASN B O 1
ATOM 2210 N N . ILE B 1 73 ? 25.297 0.655 -2.805 1 96.5 73 ILE B N 1
ATOM 2211 C CA . ILE B 1 73 ? 25.922 1.918 -3.188 1 96.5 73 ILE B CA 1
ATOM 2212 C C . ILE B 1 73 ? 26.438 2.635 -1.943 1 96.5 73 ILE B C 1
ATOM 2214 O O . ILE B 1 73 ? 25.656 2.992 -1.056 1 96.5 73 ILE B O 1
ATOM 2218 N N . ASN B 1 74 ? 27.734 2.828 -1.863 1 97 74 ASN B N 1
ATOM 2219 C CA . ASN B 1 74 ? 28.391 3.51 -0.753 1 97 74 ASN B CA 1
ATOM 2220 C C . ASN B 1 74 ? 28.922 4.875 -1.173 1 97 74 ASN B C 1
ATOM 2222 O O . ASN B 1 74 ? 29.484 5.02 -2.262 1 97 74 ASN B O 1
ATOM 2226 N N . GLY B 1 75 ? 28.672 5.855 -0.308 1 95.25 75 GLY B N 1
ATOM 2227 C CA . GLY B 1 75 ? 29.125 7.184 -0.674 1 95.25 75 GLY B CA 1
ATOM 2228 C C . GLY B 1 75 ? 29.5 8.039 0.523 1 95.25 75 GLY B C 1
ATOM 2229 O O . GLY B 1 75 ? 29.594 7.535 1.645 1 95.25 75 GLY B O 1
ATOM 2230 N N . GLU B 1 76 ? 29.781 9.32 0.294 1 95.75 76 GLU B N 1
ATOM 2231 C CA . GLU B 1 76 ? 30.188 10.273 1.325 1 95.75 76 GLU B CA 1
ATOM 2232 C C . GLU B 1 76 ? 29.125 10.391 2.412 1 95.75 76 GLU B C 1
ATOM 2234 O O . GLU B 1 76 ? 27.922 10.258 2.137 1 95.75 76 GLU B O 1
ATOM 2239 N N . GLY B 1 77 ? 29.578 10.578 3.709 1 96 77 GLY B N 1
ATOM 2240 C CA . GLY B 1 77 ? 28.672 10.703 4.84 1 96 77 GLY B CA 1
ATOM 2241 C C . GLY B 1 77 ? 28.203 9.367 5.383 1 96 77 GLY B C 1
ATOM 2242 O O . GLY B 1 77 ? 27.109 9.273 5.953 1 96 77 GLY B O 1
ATOM 2243 N N . ARG B 1 78 ? 28.969 8.414 5.078 1 97.06 78 ARG B N 1
ATOM 2244 C CA . ARG B 1 78 ? 28.594 7.047 5.426 1 97.06 78 ARG B CA 1
ATOM 2245 C C . ARG B 1 78 ? 27.281 6.652 4.762 1 97.06 78 ARG B C 1
ATOM 2247 O O . ARG B 1 78 ? 26.453 5.961 5.367 1 97.06 78 ARG B O 1
ATOM 2254 N N . PHE B 1 79 ? 27.109 7.266 3.582 1 97.81 79 PHE B N 1
ATOM 2255 C CA . PHE B 1 79 ? 25.906 6.961 2.799 1 97.81 79 PHE B CA 1
ATOM 2256 C C . PHE B 1 79 ? 25.922 5.508 2.338 1 97.81 79 PHE B C 1
ATOM 2258 O O . PHE B 1 79 ? 26.953 5.012 1.863 1 97.81 79 PHE B O 1
ATOM 2265 N N . LEU B 1 80 ? 24.844 4.852 2.557 1 98.25 80 LEU B N 1
ATOM 2266 C CA . LEU B 1 80 ? 24.641 3.48 2.1 1 98.25 80 LEU B CA 1
ATOM 2267 C C . LEU B 1 80 ? 23.234 3.297 1.554 1 98.25 80 LEU B C 1
ATOM 2269 O O . LEU B 1 80 ? 22.25 3.578 2.248 1 98.25 80 LEU B O 1
ATOM 2273 N N . LEU B 1 81 ? 23.125 2.932 0.307 1 98.06 81 LEU B N 1
ATOM 2274 C CA . LEU B 1 81 ? 21.859 2.564 -0.316 1 98.06 81 LEU B CA 1
ATOM 2275 C C . LEU B 1 81 ? 21.828 1.078 -0.655 1 98.06 81 LEU B C 1
ATOM 2277 O O . LEU B 1 81 ? 22.641 0.602 -1.45 1 98.06 81 LEU B O 1
ATOM 2281 N N . GLU B 1 82 ? 20.969 0.392 0.021 1 98.25 82 GLU B N 1
ATOM 2282 C CA . GLU B 1 82 ? 20.688 -1.004 -0.302 1 98.25 82 GLU B CA 1
ATOM 2283 C C . GLU B 1 82 ? 19.344 -1.15 -1.002 1 98.25 82 GLU B C 1
ATOM 2285 O O . GLU B 1 82 ? 18.344 -0.562 -0.574 1 98.25 82 GLU B O 1
ATOM 2290 N N . GLN B 1 83 ? 19.344 -1.839 -2.08 1 98.25 83 GLN B N 1
ATOM 2291 C CA . GLN B 1 83 ? 18.125 -2.102 -2.832 1 98.25 83 GLN B CA 1
ATOM 2292 C C . GLN B 1 83 ? 17.812 -3.596 -2.889 1 98.25 83 GLN B C 1
ATOM 2294 O O . GLN B 1 83 ? 18.734 -4.414 -3.02 1 98.25 83 GLN B O 1
ATOM 2299 N N . LYS B 1 84 ? 16.609 -3.885 -2.748 1 98.25 84 LYS B N 1
ATOM 2300 C CA . LYS B 1 84 ? 16.203 -5.281 -2.832 1 98.25 84 LYS B CA 1
ATOM 2301 C C . LYS B 1 84 ? 14.844 -5.414 -3.518 1 98.25 84 LYS B C 1
ATOM 2303 O O . LYS B 1 84 ? 14.078 -4.449 -3.582 1 98.25 84 LYS B O 1
ATOM 2308 N N . VAL B 1 85 ? 14.57 -6.555 -4.051 1 98.56 85 VAL B N 1
ATOM 2309 C CA . VAL B 1 85 ? 13.281 -6.922 -4.625 1 98.56 85 VAL B CA 1
ATOM 2310 C C . VAL B 1 85 ? 12.68 -8.086 -3.844 1 98.56 85 VAL B C 1
ATOM 2312 O O . VAL B 1 85 ? 13.375 -9.055 -3.523 1 98.56 85 VAL B O 1
ATOM 2315 N N . HIS B 1 86 ? 11.492 -7.938 -3.473 1 98.56 86 HIS B N 1
ATOM 2316 C CA . HIS B 1 86 ? 10.75 -9.016 -2.836 1 98.56 86 HIS B CA 1
ATOM 2317 C C . HIS B 1 86 ? 9.633 -9.523 -3.74 1 98.56 86 HIS B C 1
ATOM 2319 O O . HIS B 1 86 ? 8.781 -8.75 -4.18 1 98.56 86 HIS B O 1
ATOM 2325 N N . LEU B 1 87 ? 9.672 -10.797 -4.055 1 98.62 87 LEU B N 1
ATOM 2326 C CA . LEU B 1 87 ? 8.602 -11.469 -4.785 1 98.62 87 LEU B CA 1
ATOM 2327 C C . LEU B 1 87 ? 7.844 -12.438 -3.875 1 98.62 87 LEU B C 1
ATOM 2329 O O . LEU B 1 87 ? 8.453 -13.211 -3.139 1 98.62 87 LEU B O 1
ATOM 2333 N N . GLN B 1 88 ? 6.598 -12.336 -3.873 1 98.5 88 GLN B N 1
ATOM 2334 C CA . GLN B 1 88 ? 5.719 -13.359 -3.309 1 98.5 88 GLN B CA 1
ATOM 2335 C C . GLN B 1 88 ? 4.965 -14.102 -4.406 1 98.5 88 GLN B C 1
ATOM 2337 O O . GLN B 1 88 ? 4.199 -13.492 -5.164 1 98.5 88 GLN B O 1
ATOM 2342 N N . ILE B 1 89 ? 5.195 -15.344 -4.516 1 98.69 89 ILE B N 1
ATOM 2343 C CA . ILE B 1 89 ? 4.676 -16.125 -5.629 1 98.69 89 ILE B CA 1
ATOM 2344 C C . ILE B 1 89 ? 3.707 -17.188 -5.109 1 98.69 89 ILE B C 1
ATOM 2346 O O . ILE B 1 89 ? 4.07 -18 -4.262 1 98.69 89 ILE B O 1
ATOM 2350 N N . SER B 1 90 ? 2.529 -17.25 -5.617 1 98.62 90 SER B N 1
ATOM 2351 C CA . SER B 1 90 ? 1.5 -18.188 -5.164 1 98.62 90 SER B CA 1
ATOM 2352 C C . SER B 1 90 ? 1.724 -19.578 -5.734 1 98.62 90 SER B C 1
ATOM 2354 O O . SER B 1 90 ? 2.072 -19.719 -6.91 1 98.62 90 SER B O 1
ATOM 2356 N N . LYS B 1 91 ? 1.538 -20.547 -4.906 1 98.06 91 LYS B N 1
ATOM 2357 C CA . LYS B 1 91 ? 1.564 -21.938 -5.336 1 98.06 91 LYS B CA 1
ATOM 2358 C C . LYS B 1 91 ? 0.174 -22.406 -5.746 1 98.06 91 LYS B C 1
ATOM 2360 O O . LYS B 1 91 ? 0.026 -23.484 -6.324 1 98.06 91 LYS B O 1
ATOM 2365 N N . ILE B 1 92 ? -0.887 -21.641 -5.469 1 98.25 92 ILE B N 1
ATOM 2366 C CA . ILE B 1 92 ? -2.281 -22.031 -5.652 1 98.25 92 ILE B CA 1
ATOM 2367 C C . ILE B 1 92 ? -2.748 -21.625 -7.051 1 98.25 92 ILE B C 1
ATOM 2369 O O . ILE B 1 92 ? -3.326 -22.453 -7.773 1 98.25 92 ILE B O 1
ATOM 2373 N N . ILE B 1 93 ? -2.545 -20.422 -7.445 1 98.31 93 ILE B N 1
ATOM 2374 C CA . ILE B 1 93 ? -2.783 -19.922 -8.797 1 98.31 93 ILE B CA 1
ATOM 2375 C C . ILE B 1 93 ? -1.533 -19.203 -9.312 1 98.31 93 ILE B C 1
ATOM 2377 O O . ILE B 1 93 ? -0.715 -18.734 -8.523 1 98.31 93 ILE B O 1
ATOM 2381 N N . PRO B 1 94 ? -1.338 -19.094 -10.625 1 98.19 94 PRO B N 1
ATOM 2382 C CA . PRO B 1 94 ? -0.109 -18.516 -11.188 1 98.19 94 PRO B CA 1
ATOM 2383 C C . PRO B 1 94 ? -0.094 -16.984 -11.141 1 98.19 94 PRO B C 1
ATOM 2385 O O . PRO B 1 94 ? -0.115 -16.344 -12.188 1 98.19 94 PRO B O 1
ATOM 2388 N N . VAL B 1 95 ? 0.05 -16.453 -9.961 1 98.62 95 VAL B N 1
ATOM 2389 C CA . VAL B 1 95 ? 0.13 -15.008 -9.758 1 98.62 95 VAL B CA 1
ATOM 2390 C C . VAL B 1 95 ? 1.302 -14.672 -8.836 1 98.62 95 VAL B C 1
ATOM 2392 O O . VAL B 1 95 ? 1.791 -15.539 -8.109 1 98.62 95 VAL B O 1
ATOM 2395 N N . TYR B 1 96 ? 1.742 -13.438 -8.922 1 98.75 96 TYR B N 1
ATOM 2396 C CA . TYR B 1 96 ? 2.811 -13 -8.031 1 98.75 96 TYR B CA 1
ATOM 2397 C C . TYR B 1 96 ? 2.697 -11.516 -7.723 1 98.75 96 TYR B C 1
ATOM 2399 O O . TYR B 1 96 ? 2.051 -10.766 -8.469 1 98.75 96 TYR B O 1
ATOM 2407 N N . LEU B 1 97 ? 3.215 -11.164 -6.602 1 98.44 97 LEU B N 1
ATOM 2408 C CA . LEU B 1 97 ? 3.398 -9.781 -6.184 1 98.44 97 LEU B CA 1
ATOM 2409 C C . LEU B 1 97 ? 4.879 -9.414 -6.152 1 98.44 97 LEU B C 1
ATOM 2411 O O . LEU B 1 97 ? 5.723 -10.25 -5.816 1 98.44 97 LEU B O 1
ATOM 2415 N N . ILE B 1 98 ? 5.113 -8.164 -6.539 1 98.44 98 ILE B N 1
ATOM 2416 C CA . ILE B 1 98 ? 6.492 -7.688 -6.52 1 98.44 98 ILE B CA 1
ATOM 2417 C C . ILE B 1 98 ? 6.566 -6.359 -5.77 1 98.44 98 ILE B C 1
ATOM 2419 O O . ILE B 1 98 ? 5.699 -5.496 -5.938 1 98.44 98 ILE B O 1
ATOM 2423 N N . ASN B 1 99 ? 7.5 -6.262 -4.867 1 97.19 99 ASN B N 1
ATOM 2424 C CA . ASN B 1 99 ? 7.789 -5.027 -4.145 1 97.19 99 ASN B CA 1
ATOM 2425 C C . ASN B 1 99 ? 9.273 -4.691 -4.18 1 97.19 99 ASN B C 1
ATOM 2427 O O . ASN B 1 99 ? 10.117 -5.59 -4.266 1 97.19 99 ASN B O 1
ATOM 2431 N N . TYR B 1 100 ? 9.547 -3.426 -4.133 1 98.25 100 TYR B N 1
ATOM 2432 C CA . TYR B 1 100 ? 10.93 -2.949 -4.152 1 98.25 100 TYR B CA 1
ATOM 2433 C C . TYR B 1 100 ? 11.281 -2.246 -2.848 1 98.25 100 TYR B C 1
ATOM 2435 O O . TYR B 1 100 ? 10.57 -1.332 -2.418 1 98.25 100 TYR B O 1
ATOM 2443 N N . GLY B 1 101 ? 12.336 -2.701 -2.258 1 97.88 101 GLY B N 1
ATOM 2444 C CA . GLY B 1 101 ? 12.758 -2.168 -0.974 1 97.88 101 GLY B CA 1
ATOM 2445 C C . GLY B 1 101 ? 14.016 -1.327 -1.067 1 97.88 101 GLY B C 1
ATOM 2446 O O . GLY B 1 101 ? 14.914 -1.629 -1.858 1 97.88 101 GLY B O 1
ATOM 2447 N N . TYR B 1 102 ? 14.055 -0.304 -0.26 1 98 102 TYR B N 1
ATOM 2448 C CA . TYR B 1 102 ? 15.188 0.605 -0.13 1 98 102 TYR B CA 1
ATOM 2449 C C . TYR B 1 102 ? 15.602 0.749 1.328 1 98 102 TYR B C 1
ATOM 2451 O O . TYR B 1 102 ? 14.773 1.021 2.197 1 98 102 TYR B O 1
ATOM 2459 N N . SER B 1 103 ? 16.781 0.488 1.614 1 98 103 SER B N 1
ATOM 2460 C CA . SER B 1 103 ? 17.375 0.818 2.906 1 98 103 SER B CA 1
ATOM 2461 C C . SER B 1 103 ? 18.438 1.899 2.768 1 98 103 SER B C 1
ATOM 2463 O O . SER B 1 103 ? 19.438 1.704 2.076 1 98 103 SER B O 1
ATOM 2465 N N . ILE B 1 104 ? 18.25 3.033 3.354 1 97.56 104 ILE B N 1
ATOM 2466 C CA . ILE B 1 104 ? 19.125 4.191 3.205 1 97.56 104 ILE B CA 1
ATOM 2467 C C . ILE B 1 104 ? 19.734 4.555 4.555 1 97.56 104 ILE B C 1
ATOM 2469 O O . ILE B 1 104 ? 19.016 4.734 5.543 1 97.56 104 ILE B O 1
ATOM 2473 N N . ARG B 1 105 ? 20.984 4.699 4.574 1 97.38 105 ARG B N 1
ATOM 2474 C CA . ARG B 1 105 ? 21.703 5.156 5.754 1 97.38 105 ARG B CA 1
ATOM 2475 C C . ARG B 1 105 ? 22.547 6.383 5.434 1 97.38 105 ARG B C 1
ATOM 2477 O O . ARG B 1 105 ? 22.984 6.566 4.293 1 97.38 105 ARG B O 1
ATOM 2484 N N . HIS B 1 106 ? 22.656 7.195 6.34 1 97.06 106 HIS B N 1
ATOM 2485 C CA . HIS B 1 106 ? 23.516 8.375 6.32 1 97.06 106 HIS B CA 1
ATOM 2486 C C . HIS B 1 106 ? 23.906 8.797 7.734 1 97.06 106 HIS B C 1
ATOM 2488 O O . HIS B 1 106 ? 23.188 8.5 8.695 1 97.06 106 HIS B O 1
ATOM 2494 N N . SER B 1 107 ? 25 9.484 7.887 1 96.5 107 SER B N 1
ATOM 2495 C CA . SER B 1 107 ? 25.5 9.875 9.203 1 96.5 107 SER B CA 1
ATOM 2496 C C . SER B 1 107 ? 24.5 10.758 9.938 1 96.5 107 SER B C 1
ATOM 2498 O O . SER B 1 107 ? 24.5 10.805 11.172 1 96.5 107 SER B O 1
ATOM 2500 N N . LEU B 1 108 ? 23.594 11.367 9.203 1 94.62 108 LEU B N 1
ATOM 2501 C CA . LEU B 1 108 ? 22.656 12.312 9.805 1 94.62 108 LEU B CA 1
ATOM 2502 C C . LEU B 1 108 ? 21.328 11.625 10.117 1 94.62 108 LEU B C 1
ATOM 2504 O O . LEU B 1 108 ? 20.438 12.25 10.688 1 94.62 108 LEU B O 1
ATOM 2508 N N . ILE B 1 109 ? 21.188 10.398 9.727 1 93.44 109 ILE B N 1
ATOM 2509 C CA . ILE B 1 109 ? 19.984 9.617 9.992 1 93.44 109 ILE B CA 1
ATOM 2510 C C . ILE B 1 109 ? 20.266 8.594 11.094 1 93.44 109 ILE B C 1
ATOM 2512 O O . ILE B 1 109 ? 21.25 7.855 11.023 1 93.44 109 ILE B O 1
ATOM 2516 N N . ILE B 1 110 ? 19.469 8.633 12.094 1 91.94 110 ILE B N 1
ATOM 2517 C CA . ILE B 1 110 ? 19.594 7.602 13.117 1 91.94 110 ILE B CA 1
ATOM 2518 C C . ILE B 1 110 ? 19.094 6.27 12.578 1 91.94 110 ILE B C 1
ATOM 2520 O O . ILE B 1 110 ? 17.906 6.137 12.25 1 91.94 110 ILE B O 1
ATOM 2524 N N . GLY B 1 111 ? 19.984 5.305 12.523 1 93.31 111 GLY B N 1
ATOM 2525 C CA . GLY B 1 111 ? 19.609 4.027 11.945 1 93.31 111 GLY B CA 1
ATOM 2526 C C . GLY B 1 111 ? 19.5 4.059 10.43 1 93.31 111 GLY B C 1
ATOM 2527 O O . GLY B 1 111 ? 20.422 4.516 9.75 1 93.31 111 GLY B O 1
ATOM 2528 N N . SER B 1 112 ? 18.453 3.451 9.859 1 96.38 112 SER B N 1
ATOM 2529 C CA . SER B 1 112 ? 18.203 3.416 8.422 1 96.38 112 SER B CA 1
ATOM 2530 C C . SER B 1 112 ? 16.766 3.762 8.102 1 96.38 112 SER B C 1
ATOM 2532 O O . SER B 1 112 ? 15.875 3.582 8.938 1 96.38 112 SER B O 1
ATOM 2534 N N . LEU B 1 113 ? 16.609 4.355 7.012 1 96.81 113 LEU B N 1
ATOM 2535 C CA . LEU B 1 113 ? 15.266 4.438 6.43 1 96.81 113 LEU B CA 1
ATOM 2536 C C . LEU B 1 113 ? 14.961 3.201 5.594 1 96.81 113 LEU B C 1
ATOM 2538 O O . LEU B 1 113 ? 15.57 2.99 4.543 1 96.81 113 LEU B O 1
ATOM 2542 N N . ASP B 1 114 ? 14.086 2.414 6.105 1 97.38 114 ASP B N 1
ATOM 2543 C CA . ASP B 1 114 ? 13.672 1.208 5.391 1 97.38 114 ASP B CA 1
ATOM 2544 C C . ASP B 1 114 ? 12.305 1.39 4.754 1 97.38 114 ASP B C 1
ATOM 2546 O O . ASP B 1 114 ? 11.281 1.363 5.441 1 97.38 114 ASP B O 1
ATOM 2550 N N . LEU B 1 115 ? 12.266 1.536 3.404 1 96.75 115 LEU B N 1
ATOM 2551 C CA . LEU B 1 115 ? 11.062 1.921 2.678 1 96.75 115 LEU B CA 1
ATOM 2552 C C . LEU B 1 115 ? 10.789 0.961 1.524 1 96.75 115 LEU B C 1
ATOM 2554 O O . LEU B 1 115 ? 11.703 0.273 1.059 1 96.75 115 LEU B O 1
ATOM 2558 N N . TRP B 1 116 ? 9.562 0.92 1.215 1 95.12 116 TRP B N 1
ATOM 2559 C CA . TRP B 1 116 ? 9.125 0.125 0.07 1 95.12 116 TRP B CA 1
ATOM 2560 C C . TRP B 1 116 ? 8.375 0.985 -0.937 1 95.12 116 TRP B C 1
ATOM 2562 O O . TRP B 1 116 ? 7.742 1.978 -0.565 1 95.12 116 TRP B O 1
ATOM 2572 N N . GLY B 1 117 ? 8.461 0.606 -2.23 1 93.19 117 GLY B N 1
ATOM 2573 C CA . GLY B 1 117 ? 7.773 1.356 -3.268 1 93.19 117 GLY B CA 1
ATOM 2574 C C . GLY B 1 117 ? 8.164 0.931 -4.672 1 93.19 117 GLY B C 1
ATOM 2575 O O . GLY B 1 117 ? 8.828 -0.09 -4.855 1 93.19 117 GLY B O 1
ATOM 2576 N N . PRO B 1 118 ? 7.676 1.69 -5.613 1 94.25 118 PRO B N 1
ATOM 2577 C CA . PRO B 1 118 ? 8.008 1.361 -7 1 94.25 118 PRO B CA 1
ATOM 2578 C C . PRO B 1 118 ? 9.492 1.53 -7.305 1 94.25 118 PRO B C 1
ATOM 2580 O O . PRO B 1 118 ? 10.211 2.184 -6.547 1 94.25 118 PRO B O 1
ATOM 2583 N N . PRO B 1 119 ? 9.875 0.906 -8.375 1 96.25 119 PRO B N 1
ATOM 2584 C CA . PRO B 1 119 ? 11.273 1.124 -8.75 1 96.25 119 PRO B CA 1
ATOM 2585 C C . PRO B 1 119 ? 11.594 2.594 -9.008 1 96.25 119 PRO B C 1
ATOM 2587 O O . PRO B 1 119 ? 10.797 3.305 -9.625 1 96.25 119 PRO B O 1
ATOM 2590 N N . GLN B 1 120 ? 12.805 2.965 -8.508 1 95.06 120 GLN B N 1
ATOM 2591 C CA . GLN B 1 120 ? 13.164 4.375 -8.633 1 95.06 120 GLN B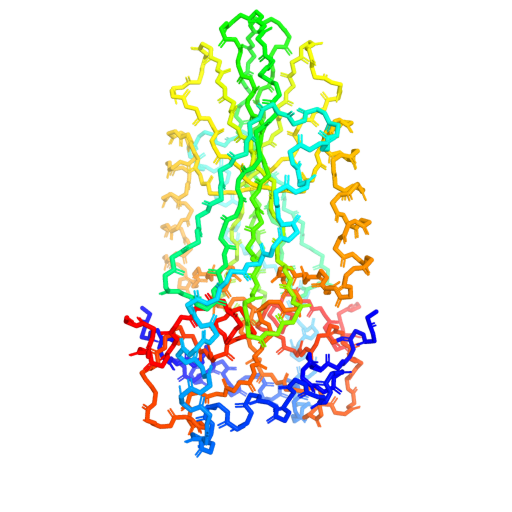 CA 1
ATOM 2592 C C . GLN B 1 120 ? 14.555 4.539 -9.227 1 95.06 120 GLN B C 1
ATOM 2594 O O . GLN B 1 120 ? 15.031 5.664 -9.406 1 95.06 120 GLN B O 1
ATOM 2599 N N . THR B 1 121 ? 15.289 3.492 -9.477 1 95.69 121 THR B N 1
ATOM 2600 C CA . THR B 1 121 ? 16.625 3.543 -10.07 1 95.69 121 THR B CA 1
ATOM 2601 C C . THR B 1 121 ? 16.656 2.789 -11.398 1 95.69 121 THR B C 1
ATOM 2603 O O . THR B 1 121 ? 15.797 1.939 -11.656 1 95.69 121 THR B O 1
ATOM 2606 N N . PHE B 1 122 ? 17.594 3.113 -12.203 1 94.81 122 PHE B N 1
ATOM 2607 C CA . PHE B 1 122 ? 17.75 2.455 -13.492 1 94.81 122 PHE B CA 1
ATOM 2608 C C . PHE B 1 122 ? 17.938 0.953 -13.312 1 94.81 122 PHE B C 1
ATOM 2610 O O . PHE B 1 122 ? 17.328 0.16 -14.039 1 94.81 122 PHE B O 1
ATOM 2617 N N . GLU B 1 123 ? 18.734 0.585 -12.328 1 96 123 GLU B N 1
ATOM 2618 C CA . GLU B 1 123 ? 19 -0.824 -12.062 1 96 123 GLU B CA 1
ATOM 2619 C C . GLU B 1 123 ? 17.734 -1.583 -11.727 1 96 123 GLU B C 1
ATOM 2621 O O . GLU B 1 123 ? 17.5 -2.678 -12.25 1 96 123 GLU B O 1
ATOM 2626 N N . LEU B 1 124 ? 16.891 -0.974 -10.953 1 97.19 124 LEU B N 1
ATOM 2627 C CA . LEU B 1 124 ? 15.656 -1.65 -10.539 1 97.19 124 LEU B CA 1
ATOM 2628 C C . LEU B 1 124 ? 14.672 -1.732 -11.703 1 97.19 124 LEU B C 1
ATOM 2630 O O . LEU B 1 124 ? 13.906 -2.695 -11.805 1 97.19 124 LEU B O 1
ATOM 2634 N N . PHE B 1 125 ? 14.68 -0.762 -12.594 1 97.25 125 PHE B N 1
ATOM 2635 C CA . PHE B 1 125 ? 13.828 -0.824 -13.781 1 97.25 125 PHE B CA 1
ATOM 2636 C C . PHE B 1 125 ? 14.227 -1.989 -14.672 1 97.25 125 PHE B C 1
ATOM 2638 O O . PHE B 1 125 ? 13.375 -2.711 -15.188 1 97.25 125 PHE B O 1
ATOM 2645 N N . GLU B 1 126 ? 15.516 -2.15 -14.789 1 97.56 126 GLU B N 1
ATOM 2646 C CA . GLU B 1 126 ? 16 -3.258 -15.602 1 97.56 126 GLU B CA 1
ATOM 2647 C C . GLU B 1 126 ? 15.664 -4.602 -14.969 1 97.56 126 GLU B C 1
ATOM 2649 O O . GLU B 1 126 ? 15.219 -5.523 -15.664 1 97.56 126 GLU B O 1
ATOM 2654 N N . VAL B 1 127 ? 15.859 -4.66 -13.711 1 98.12 127 VAL B N 1
ATOM 2655 C CA . VAL B 1 127 ? 15.547 -5.883 -12.977 1 98.12 127 VAL B CA 1
ATOM 2656 C C . VAL B 1 127 ? 14.055 -6.199 -13.109 1 98.12 127 VAL B C 1
ATOM 2658 O O . VAL B 1 127 ? 13.68 -7.344 -13.383 1 98.12 127 VAL B O 1
ATOM 2661 N N . ASP B 1 128 ? 13.242 -5.184 -12.945 1 97.94 128 ASP B N 1
ATOM 2662 C CA . ASP B 1 128 ? 11.797 -5.348 -13.062 1 97.94 128 ASP B CA 1
ATOM 2663 C C . ASP B 1 128 ? 11.414 -5.91 -14.43 1 97.94 128 ASP B C 1
ATOM 2665 O O . ASP B 1 128 ? 10.625 -6.852 -14.516 1 97.94 128 ASP B O 1
ATOM 2669 N N . ALA B 1 129 ? 11.977 -5.344 -15.445 1 97.81 129 ALA B N 1
ATOM 2670 C CA . ALA B 1 129 ? 11.672 -5.77 -16.812 1 97.81 129 ALA B CA 1
ATOM 2671 C C . ALA B 1 129 ? 12.055 -7.23 -17.016 1 97.81 129 ALA B C 1
ATOM 2673 O O . ALA B 1 129 ? 11.305 -7.996 -17.625 1 97.81 129 ALA B O 1
ATOM 2674 N N . GLU B 1 130 ? 13.172 -7.598 -16.516 1 98.06 130 GLU B N 1
ATOM 2675 C CA . GLU B 1 130 ? 13.633 -8.969 -16.672 1 98.06 130 GLU B CA 1
ATOM 2676 C C . GLU B 1 130 ? 12.758 -9.945 -15.898 1 98.06 130 GLU B C 1
ATOM 2678 O O . GLU B 1 130 ? 12.43 -11.031 -16.391 1 98.06 130 GLU B O 1
ATOM 2683 N N . ILE B 1 131 ? 12.391 -9.555 -14.688 1 98.19 131 ILE B N 1
ATOM 2684 C CA . ILE B 1 131 ? 11.516 -10.391 -13.875 1 98.19 131 ILE B CA 1
ATOM 2685 C C . ILE B 1 131 ? 10.18 -10.586 -14.578 1 98.19 131 ILE B C 1
ATOM 2687 O O . ILE B 1 131 ? 9.688 -11.711 -14.688 1 98.19 131 ILE B O 1
ATOM 2691 N N . GLU B 1 132 ? 9.609 -9.523 -15.039 1 97.44 132 GLU B N 1
ATOM 2692 C CA . GLU B 1 132 ? 8.32 -9.578 -15.711 1 97.44 132 GLU B CA 1
ATOM 2693 C C . GLU B 1 132 ? 8.375 -10.508 -16.922 1 97.44 132 GLU B C 1
ATOM 2695 O O . GLU B 1 132 ? 7.445 -11.281 -17.156 1 97.44 132 GLU B O 1
ATOM 2700 N N . ASN B 1 133 ? 9.492 -10.453 -17.641 1 97.12 133 ASN B N 1
ATOM 2701 C CA . ASN B 1 133 ? 9.656 -11.328 -18.797 1 97.12 133 ASN B CA 1
ATOM 2702 C C . ASN B 1 133 ? 9.711 -12.797 -18.406 1 97.12 133 ASN B C 1
ATOM 2704 O O . ASN B 1 133 ? 9.086 -13.641 -19.031 1 97.12 133 ASN B O 1
ATOM 2708 N N . ILE B 1 134 ? 10.43 -13.055 -17.375 1 97.44 134 ILE B N 1
ATOM 2709 C CA . ILE B 1 134 ? 10.586 -14.422 -16.906 1 97.44 134 ILE B CA 1
ATOM 2710 C C . ILE B 1 134 ? 9.242 -14.969 -16.438 1 97.44 134 ILE B C 1
ATOM 2712 O O . ILE B 1 134 ? 8.852 -16.078 -16.828 1 97.44 134 ILE B O 1
ATOM 2716 N N . PHE B 1 135 ? 8.5 -14.219 -15.711 1 98.06 135 PHE B N 1
ATOM 2717 C CA . PHE B 1 135 ? 7.227 -14.68 -15.172 1 98.06 135 PHE B CA 1
ATOM 2718 C C . PHE B 1 135 ? 6.164 -14.734 -16.266 1 98.06 135 PHE B C 1
ATOM 2720 O O . PHE B 1 135 ? 5.34 -15.648 -16.281 1 98.06 135 PHE B O 1
ATOM 2727 N N . ALA B 1 136 ? 6.238 -13.773 -17.141 1 97 136 ALA B N 1
ATOM 2728 C CA . ALA B 1 136 ? 5.285 -13.773 -18.25 1 97 136 ALA B CA 1
ATOM 2729 C C . ALA B 1 136 ? 5.461 -15.016 -19.125 1 97 136 ALA B C 1
ATOM 2731 O O . ALA B 1 136 ? 4.48 -15.609 -19.578 1 97 136 ALA B O 1
ATOM 2732 N N . SER B 1 137 ? 6.668 -15.391 -19.359 1 96.06 137 SER B N 1
ATOM 2733 C CA . SER B 1 137 ? 6.957 -16.562 -20.172 1 96.06 137 SER B CA 1
ATOM 2734 C C . SER B 1 137 ? 6.434 -17.844 -19.531 1 96.06 137 SER B C 1
ATOM 2736 O O . SER B 1 137 ? 6.242 -18.859 -20.203 1 96.06 137 SER B O 1
ATOM 2738 N N . ARG B 1 138 ? 6.191 -17.766 -18.25 1 96.06 138 ARG B N 1
ATOM 2739 C CA . ARG B 1 138 ? 5.691 -18.922 -17.516 1 96.06 138 ARG B CA 1
ATOM 2740 C C . ARG B 1 138 ? 4.211 -18.75 -17.188 1 96.06 138 ARG B C 1
ATOM 2742 O O . ARG B 1 138 ? 3.67 -19.484 -16.344 1 96.06 138 ARG B O 1
ATOM 2749 N N . LYS B 1 139 ? 3.594 -17.703 -17.734 1 96.44 139 LYS B N 1
ATOM 2750 C CA . LYS B 1 139 ? 2.156 -17.438 -17.703 1 96.44 139 LYS B CA 1
ATOM 2751 C C . LYS B 1 139 ? 1.707 -17.016 -16.297 1 96.44 139 LYS B C 1
ATOM 2753 O O . LYS B 1 139 ? 0.588 -17.328 -15.883 1 96.44 139 LYS B O 1
ATOM 2758 N N . PHE B 1 140 ? 2.629 -16.516 -15.547 1 98.12 140 PHE B N 1
ATOM 2759 C CA . PHE B 1 140 ? 2.256 -15.906 -14.281 1 98.12 140 PHE B CA 1
ATOM 2760 C C . PHE B 1 140 ? 1.71 -14.5 -14.5 1 98.12 140 PHE B C 1
ATOM 2762 O O . PHE B 1 140 ? 2.189 -13.773 -15.367 1 98.12 140 PHE B O 1
ATOM 2769 N N . ILE B 1 141 ? 0.76 -14.148 -13.688 1 97.88 141 ILE B N 1
ATOM 2770 C CA . ILE B 1 141 ? 0.146 -12.82 -13.75 1 97.88 141 ILE B CA 1
ATOM 2771 C C . ILE B 1 141 ? 0.701 -11.945 -12.633 1 97.88 141 ILE B C 1
ATOM 2773 O O . ILE B 1 141 ? 0.685 -12.336 -11.461 1 97.88 141 ILE B O 1
ATOM 2777 N N . LYS B 1 142 ? 1.225 -10.805 -13.008 1 98.06 142 LYS B N 1
ATOM 2778 C CA . LYS B 1 142 ? 1.621 -9.797 -12.023 1 98.06 142 LYS B CA 1
ATO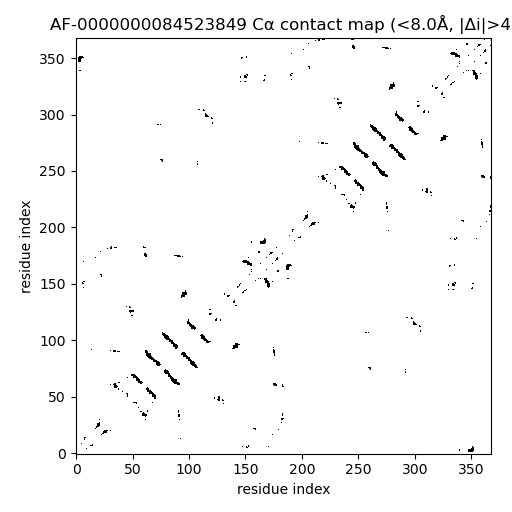M 2779 C C . LYS B 1 142 ? 0.402 -9.094 -11.438 1 98.06 142 LYS B C 1
ATOM 2781 O O . LYS B 1 142 ? -0.397 -8.508 -12.172 1 98.06 142 LYS B O 1
ATOM 2786 N N . LEU B 1 143 ? 0.27 -9.133 -10.102 1 97.5 143 LEU B N 1
ATOM 2787 C CA . LEU B 1 143 ? -0.868 -8.5 -9.445 1 97.5 143 LEU B CA 1
ATOM 2788 C C . LEU B 1 143 ? -0.53 -7.07 -9.039 1 97.5 143 LEU B C 1
ATOM 2790 O O . LEU B 1 143 ? 0.571 -6.801 -8.555 1 97.5 143 LEU B O 1
ATOM 2794 N N . HIS B 1 144 ? -1.48 -6.207 -9.289 1 94.38 144 HIS B N 1
ATOM 2795 C CA . HIS B 1 144 ? -1.394 -4.887 -8.672 1 94.38 144 HIS B CA 1
ATOM 2796 C C . HIS B 1 144 ? -1.753 -4.941 -7.191 1 94.38 144 HIS B C 1
ATOM 2798 O O . HIS B 1 144 ? -2.771 -5.527 -6.816 1 94.38 144 HIS B O 1
ATOM 2804 N N . GLU B 1 145 ? -0.914 -4.398 -6.422 1 92 145 GLU B N 1
ATOM 2805 C CA . GLU B 1 145 ? -1.079 -4.508 -4.973 1 92 145 GLU B CA 1
ATOM 2806 C C . GLU B 1 145 ? -2.42 -3.936 -4.527 1 92 145 GLU B C 1
ATOM 2808 O O . GLU B 1 145 ? -3.133 -4.555 -3.734 1 92 145 GLU B O 1
ATOM 2813 N N . LYS B 1 146 ? -2.74 -2.822 -5.043 1 88.75 146 LYS B N 1
ATOM 2814 C CA . LYS B 1 146 ? -3.922 -2.104 -4.578 1 88.75 146 LYS B CA 1
ATOM 2815 C C . LYS B 1 146 ? -5.18 -2.598 -5.289 1 88.75 146 LYS B C 1
ATOM 2817 O O . LYS B 1 146 ? -6.203 -2.85 -4.645 1 88.75 146 LYS B O 1
ATOM 2822 N N . PHE B 1 147 ? -5.094 -2.951 -6.527 1 88.31 147 PHE B N 1
ATOM 2823 C CA . PHE B 1 147 ? -6.305 -3.148 -7.312 1 88.31 147 PHE B CA 1
ATOM 2824 C C . PHE B 1 147 ? -6.609 -4.633 -7.473 1 88.31 147 PHE B C 1
ATOM 2826 O O . PHE B 1 147 ? -7.77 -5.023 -7.598 1 88.31 147 PHE B O 1
ATOM 2833 N N . ASP B 1 148 ? -5.594 -5.383 -7.441 1 93.62 148 ASP B N 1
ATOM 2834 C CA . ASP B 1 148 ? -5.809 -6.816 -7.598 1 93.62 148 ASP B CA 1
ATOM 2835 C C . ASP B 1 148 ? -5.742 -7.535 -6.25 1 93.62 148 ASP B C 1
ATOM 2837 O O . ASP B 1 148 ? -6.715 -8.164 -5.828 1 93.62 148 ASP B O 1
ATOM 2841 N N . ALA B 1 149 ? -4.66 -7.375 -5.547 1 95.19 149 ALA B N 1
ATOM 2842 C CA . ALA B 1 149 ? -4.379 -8.148 -4.344 1 95.19 149 ALA B CA 1
ATOM 2843 C C . ALA B 1 149 ? -5.418 -7.883 -3.26 1 95.19 149 ALA B C 1
ATOM 2845 O O . ALA B 1 149 ? -5.773 -8.781 -2.496 1 95.19 149 ALA B O 1
ATOM 2846 N N . GLN B 1 150 ? -5.902 -6.684 -3.256 1 93.06 150 GLN B N 1
ATOM 2847 C CA . GLN B 1 150 ? -6.809 -6.305 -2.176 1 93.06 150 GLN B CA 1
ATOM 2848 C C . GLN B 1 150 ? -8.266 -6.488 -2.588 1 93.06 150 GLN B C 1
ATOM 2850 O O . GLN B 1 150 ? -9.18 -6.203 -1.808 1 93.06 150 GLN B O 1
ATOM 2855 N N . ASP B 1 151 ? -8.461 -6.973 -3.746 1 92.75 151 ASP B N 1
ATOM 2856 C CA . ASP B 1 151 ? -9.82 -7.254 -4.203 1 92.75 151 ASP B CA 1
ATOM 2857 C C . ASP B 1 151 ? -10.469 -8.344 -3.357 1 92.75 151 ASP B C 1
ATOM 2859 O O . ASP B 1 151 ? -9.852 -9.383 -3.092 1 92.75 151 ASP B O 1
ATOM 2863 N N . THR B 1 152 ? -11.695 -8.109 -2.959 1 91.69 152 THR B N 1
ATOM 2864 C CA . THR B 1 152 ? -12.43 -9.094 -2.16 1 91.69 152 THR B CA 1
ATOM 2865 C C . THR B 1 152 ? -12.859 -10.273 -3.02 1 91.69 152 THR B C 1
ATOM 2867 O O . THR B 1 152 ? -13.5 -10.094 -4.059 1 91.69 152 THR B O 1
ATOM 2870 N N . ILE B 1 153 ? -12.523 -11.398 -2.492 1 93.19 153 ILE B N 1
ATOM 2871 C CA . ILE B 1 153 ? -12.93 -12.633 -3.152 1 93.19 153 ILE B CA 1
ATOM 2872 C C . ILE B 1 153 ? -14.219 -13.148 -2.52 1 93.19 153 ILE B C 1
ATOM 2874 O O . ILE B 1 153 ? -15.172 -13.484 -3.227 1 93.19 153 ILE B O 1
ATOM 2878 N N . TYR B 1 154 ? -14.258 -13.18 -1.212 1 92.44 154 TYR B N 1
ATOM 2879 C CA . TYR B 1 154 ? -15.422 -13.602 -0.445 1 92.44 154 TYR B CA 1
ATOM 2880 C C . TYR B 1 154 ? -15.57 -12.766 0.821 1 92.44 154 TYR B C 1
ATOM 2882 O O . TYR B 1 154 ? -14.586 -12.305 1.388 1 92.44 154 TYR B O 1
ATOM 2890 N N . ASN B 1 155 ? -16.797 -12.609 1.167 1 90.94 155 ASN B N 1
ATOM 2891 C CA . ASN B 1 155 ? -17.062 -12.172 2.533 1 90.94 155 ASN B CA 1
ATOM 2892 C C . ASN B 1 155 ? -16.953 -13.328 3.523 1 90.94 155 ASN B C 1
ATOM 2894 O O . ASN B 1 155 ? -17.219 -14.477 3.17 1 90.94 155 ASN B O 1
ATOM 2898 N N . TRP B 1 156 ? -16.578 -13 4.691 1 90.19 156 TRP B N 1
ATOM 2899 C CA . TRP B 1 156 ? -16.391 -14.07 5.664 1 90.19 156 TRP B CA 1
ATOM 2900 C C . TRP B 1 156 ? -17.719 -14.773 5.949 1 90.19 156 TRP B C 1
ATOM 2902 O O . TRP B 1 156 ? -17.734 -15.953 6.309 1 90.19 156 TRP B O 1
ATOM 2912 N N . THR B 1 157 ? -18.781 -14.062 5.711 1 88.56 157 THR B N 1
ATOM 2913 C CA . THR B 1 157 ? -20.094 -14.664 5.895 1 88.56 157 THR B CA 1
ATOM 2914 C C . THR B 1 157 ? -20.312 -15.805 4.906 1 88.56 157 THR B C 1
ATOM 2916 O O . THR B 1 157 ? -21.125 -16.703 5.148 1 88.56 157 THR B O 1
ATOM 2919 N N . ASP B 1 158 ? -19.609 -15.773 3.826 1 90.12 158 ASP B N 1
ATOM 2920 C CA . ASP B 1 158 ? -19.672 -16.844 2.83 1 90.12 158 ASP B CA 1
ATOM 2921 C C . ASP B 1 158 ? -18.875 -18.062 3.268 1 90.12 158 ASP B C 1
ATOM 2923 O O . ASP B 1 158 ? -19.016 -19.141 2.701 1 90.12 158 ASP B O 1
ATOM 2927 N N . LEU B 1 159 ? -18.016 -17.844 4.246 1 91.62 159 LEU B N 1
ATOM 2928 C CA . LEU B 1 159 ? -17.094 -18.875 4.695 1 91.62 159 LEU B CA 1
ATOM 2929 C C . LEU B 1 159 ? -17.203 -19.094 6.203 1 91.62 159 LEU B C 1
ATOM 2931 O O . LEU B 1 159 ? -16.25 -18.859 6.941 1 91.62 159 LEU B O 1
ATOM 2935 N N . PRO B 1 160 ? -18.25 -19.625 6.645 1 85.31 160 PRO B N 1
ATOM 2936 C CA . PRO B 1 160 ? -18.5 -19.688 8.086 1 85.31 160 PRO B CA 1
ATOM 2937 C C . PRO B 1 160 ? -17.516 -20.594 8.82 1 85.31 160 PRO B C 1
ATOM 2939 O O . PRO B 1 160 ? -17.312 -20.438 10.031 1 85.31 160 PRO B O 1
ATOM 2942 N N . ASN B 1 161 ? -16.906 -21.469 8.133 1 84.69 161 ASN B N 1
ATOM 2943 C CA . ASN B 1 161 ? -16.031 -22.422 8.797 1 84.69 161 ASN B CA 1
ATOM 2944 C C . ASN B 1 161 ? -14.562 -22 8.695 1 84.69 161 ASN B C 1
ATOM 2946 O O . ASN B 1 161 ? -13.664 -22.781 9 1 84.69 161 ASN B O 1
ATOM 2950 N N . VAL B 1 162 ? -14.344 -20.844 8.211 1 87.62 162 VAL B N 1
ATOM 2951 C CA . VAL B 1 162 ? -12.992 -20.312 8.102 1 87.62 162 VAL B CA 1
ATOM 2952 C C . VAL B 1 162 ? -12.812 -19.141 9.062 1 87.62 162 VAL B C 1
ATOM 2954 O O . VAL B 1 162 ? -13.68 -18.266 9.156 1 87.62 162 VAL B O 1
ATOM 2957 N N . GLU B 1 163 ? -11.742 -19.203 9.812 1 85 163 GLU B N 1
ATOM 2958 C CA . GLU B 1 163 ? -11.469 -18.109 10.734 1 85 163 GLU B CA 1
ATOM 2959 C C . GLU B 1 163 ? -11.258 -16.797 9.977 1 85 163 GLU B C 1
ATOM 2961 O O . GLU B 1 163 ? -10.453 -16.734 9.047 1 85 163 GLU B O 1
ATOM 2966 N N . SER B 1 164 ? -11.992 -15.875 10.375 1 83.12 164 SER B N 1
ATOM 2967 C CA . SER B 1 164 ? -11.914 -14.57 9.719 1 83.12 164 SER B CA 1
ATOM 2968 C C . SER B 1 164 ? -10.648 -13.828 10.117 1 83.12 164 SER B C 1
ATOM 2970 O O . SER B 1 164 ? -10.234 -13.883 11.281 1 83.12 164 SER B O 1
ATOM 2972 N N . VAL B 1 165 ? -10.008 -13.391 9.055 1 81.25 165 VAL B N 1
ATOM 2973 C CA . VAL B 1 165 ? -8.844 -12.523 9.234 1 81.25 165 VAL B CA 1
ATOM 2974 C C . VAL B 1 165 ? -9.055 -11.219 8.469 1 81.25 165 VAL B C 1
ATOM 2976 O O . VAL B 1 165 ? -9.625 -11.219 7.375 1 81.25 165 VAL B O 1
ATOM 2979 N N . ASN B 1 166 ? -8.93 -10.078 9.023 1 84.25 166 ASN B N 1
ATOM 2980 C CA . ASN B 1 166 ? -9.117 -8.781 8.383 1 84.25 166 ASN B CA 1
ATOM 2981 C C . ASN B 1 166 ? -10.586 -8.539 8.031 1 84.25 166 ASN B C 1
ATOM 2983 O O . ASN B 1 166 ? -11.477 -9.141 8.641 1 84.25 166 ASN B O 1
ATOM 2987 N N . ARG B 1 167 ? -10.906 -7.742 7.039 1 88.06 167 ARG B N 1
ATOM 2988 C CA . ARG B 1 167 ? -12.281 -7.332 6.785 1 88.06 167 ARG B CA 1
ATOM 2989 C C . ARG B 1 167 ? -12.977 -8.312 5.848 1 88.06 167 ARG B C 1
ATOM 2991 O O . ARG B 1 167 ? -14.195 -8.469 5.902 1 88.06 167 ARG B O 1
ATOM 2998 N N . SER B 1 168 ? -12.273 -8.938 4.977 1 91.5 168 SER B N 1
ATOM 2999 C CA . SER B 1 168 ? -12.766 -9.922 4.016 1 91.5 168 SER B CA 1
ATOM 3000 C C . SER B 1 168 ? -11.633 -10.82 3.527 1 91.5 168 SER B C 1
ATOM 3002 O O . SER B 1 168 ? -10.469 -10.594 3.854 1 91.5 168 SER B O 1
ATOM 3004 N N . LEU B 1 169 ? -12.07 -11.867 2.887 1 94.38 169 LEU B N 1
ATOM 3005 C CA . LEU B 1 169 ? -11.055 -12.664 2.195 1 94.38 169 LEU B CA 1
ATOM 3006 C C . LEU B 1 169 ? -10.688 -12.023 0.862 1 94.38 169 LEU B C 1
ATOM 3008 O O . LEU B 1 169 ? -11.453 -12.086 -0.099 1 94.38 169 LEU B O 1
ATOM 3012 N N . THR B 1 170 ? -9.531 -11.391 0.851 1 95.38 170 THR B N 1
ATOM 3013 C CA . THR B 1 170 ? -9.031 -10.75 -0.362 1 95.38 170 THR B CA 1
ATOM 3014 C C . THR B 1 170 ? -8.25 -11.75 -1.217 1 95.38 170 THR B C 1
ATOM 3016 O O . THR B 1 170 ? -7.934 -12.852 -0.763 1 95.38 170 THR B O 1
ATOM 3019 N N . LEU B 1 171 ? -7.953 -11.312 -2.443 1 96.81 171 LEU B N 1
ATOM 3020 C CA . LEU B 1 171 ? -7.145 -12.148 -3.324 1 96.81 171 LEU B CA 1
ATOM 3021 C C . LEU B 1 171 ? -5.789 -12.453 -2.695 1 96.81 171 LEU B C 1
ATOM 3023 O O . LEU B 1 171 ? -5.281 -13.57 -2.807 1 96.81 171 LEU B O 1
ATOM 3027 N N . GLU B 1 172 ? -5.203 -11.5 -2.023 1 97.31 172 GLU B N 1
ATOM 3028 C CA . GLU B 1 172 ? -3.906 -11.688 -1.378 1 97.31 172 GLU B CA 1
ATOM 3029 C C . GLU B 1 172 ? -3.943 -12.844 -0.387 1 97.31 172 GLU B C 1
ATOM 3031 O O . GLU B 1 172 ? -3.096 -13.742 -0.438 1 97.31 172 GLU B O 1
ATOM 3036 N N . TYR B 1 173 ? -4.902 -12.875 0.417 1 95.75 173 TYR B N 1
ATOM 3037 C CA . TYR B 1 173 ? -4.973 -13.906 1.445 1 95.75 173 TYR B CA 1
ATOM 3038 C C . TYR B 1 173 ? -5.34 -15.258 0.839 1 95.75 173 TYR B C 1
ATOM 3040 O O . TYR B 1 173 ? -4.852 -16.297 1.286 1 95.75 173 TYR B O 1
ATOM 3048 N N . ALA B 1 174 ? -6.172 -15.219 -0.152 1 97.12 174 ALA B N 1
ATOM 3049 C CA . ALA B 1 174 ? -6.613 -16.453 -0.789 1 97.12 174 ALA B CA 1
ATOM 3050 C C . ALA B 1 174 ? -5.465 -17.125 -1.538 1 97.12 174 ALA B C 1
ATOM 3052 O O . ALA B 1 174 ? -5.363 -18.359 -1.564 1 97.12 174 ALA B O 1
ATOM 3053 N N . ALA B 1 175 ? -4.609 -16.281 -2.1 1 98.19 175 ALA B N 1
ATOM 3054 C CA . ALA B 1 175 ? -3.611 -16.828 -3.018 1 98.19 175 ALA B CA 1
ATOM 3055 C C . ALA B 1 175 ? -2.279 -17.062 -2.311 1 98.19 175 ALA B C 1
ATOM 3057 O O . ALA B 1 175 ? -1.461 -17.875 -2.76 1 98.19 175 ALA B O 1
ATOM 3058 N N . PHE B 1 176 ? -2.037 -16.359 -1.168 1 98.12 176 PHE B N 1
ATOM 3059 C CA . PHE B 1 176 ? -0.66 -16.359 -0.689 1 98.12 176 PHE B CA 1
ATOM 3060 C C . PHE B 1 176 ? -0.587 -16.844 0.753 1 98.12 176 PHE B C 1
ATOM 3062 O O . PHE B 1 176 ? 0.496 -17.141 1.259 1 98.12 176 PHE B O 1
ATOM 3069 N N . TYR B 1 177 ? -1.681 -16.891 1.468 1 96.88 177 TYR B N 1
ATOM 3070 C CA . TYR B 1 177 ? -1.646 -17.219 2.889 1 96.88 177 TYR B CA 1
ATOM 3071 C C . TYR B 1 177 ? -2.477 -18.469 3.18 1 96.88 177 TYR B C 1
ATOM 3073 O O . TYR B 1 177 ? -3.428 -18.766 2.455 1 96.88 177 TYR B O 1
ATOM 3081 N N . ASP B 1 178 ? -2.117 -19.078 4.207 1 96.62 178 ASP B N 1
ATOM 3082 C CA . ASP B 1 178 ? -2.816 -20.312 4.594 1 96.62 178 ASP B CA 1
ATOM 3083 C C . ASP B 1 178 ? -4.035 -19.984 5.461 1 96.62 178 ASP B C 1
ATOM 3085 O O . ASP B 1 178 ? -4.059 -20.312 6.648 1 96.62 178 ASP B O 1
ATOM 3089 N N . VAL B 1 179 ? -5.062 -19.609 4.824 1 93.5 179 VAL B N 1
ATOM 3090 C CA . VAL B 1 179 ? -6.273 -19.172 5.512 1 93.5 179 VAL B CA 1
ATOM 3091 C C . VAL B 1 179 ? -7.023 -20.391 6.043 1 93.5 179 VAL B C 1
ATOM 3093 O O . VAL B 1 179 ? -7.828 -20.281 6.973 1 93.5 179 VAL B O 1
ATOM 3096 N N . LEU B 1 180 ? -6.754 -21.547 5.527 1 94.5 180 LEU B N 1
ATOM 3097 C CA . LEU B 1 180 ? -7.477 -22.75 5.902 1 94.5 180 LEU B CA 1
ATOM 3098 C C . LEU B 1 180 ? -6.727 -23.516 6.992 1 94.5 180 LEU B C 1
ATOM 3100 O O . LEU B 1 180 ? -7.266 -24.453 7.582 1 94.5 180 LEU B O 1
ATOM 3104 N N . GLY B 1 181 ? -5.508 -23.188 7.262 1 94.25 181 GLY B N 1
ATOM 3105 C CA . GLY B 1 181 ? -4.699 -23.891 8.242 1 94.25 181 GLY B CA 1
ATOM 3106 C C . GLY B 1 181 ? -4.379 -25.312 7.836 1 94.25 181 GLY B C 1
ATOM 3107 O O . GLY B 1 181 ? -4.387 -26.219 8.672 1 94.25 181 GLY B O 1
ATOM 3108 N N . LEU B 1 182 ? -4.16 -25.438 6.531 1 95.44 182 LEU B N 1
ATOM 3109 C CA . LEU B 1 182 ? -3.971 -26.797 6.023 1 95.44 182 LEU B CA 1
ATOM 3110 C C . LEU B 1 182 ? -2.498 -27.062 5.734 1 95.44 182 LEU B C 1
ATOM 3112 O O . LEU B 1 182 ? -2.1 -28.219 5.551 1 95.44 182 LEU B O 1
ATOM 3116 N N . CYS B 1 183 ? -1.75 -25.969 5.629 1 94.44 183 CYS B N 1
ATOM 3117 C CA . CYS B 1 183 ? -0.349 -26.141 5.262 1 94.44 183 CYS B CA 1
ATOM 3118 C C . CYS B 1 183 ? 0.483 -26.547 6.469 1 94.44 183 CYS B C 1
ATOM 3120 O O . CYS B 1 183 ? 0.838 -25.719 7.301 1 94.44 183 CYS B O 1
ATOM 3122 N N . GLU B 1 184 ? 0.725 -27.828 6.863 1 84.81 184 GLU B N 1
ATOM 3123 C CA . GLU B 1 184 ? 1.507 -28.438 7.934 1 84.81 184 GLU B CA 1
ATOM 3124 C C . GLU B 1 184 ? 2.48 -29.469 7.379 1 84.81 184 GLU B C 1
ATOM 3126 O O . GLU B 1 184 ? 2.223 -30.078 6.34 1 84.81 184 GLU B O 1
#

Secondary structure (DSSP, 8-state):
--TTS-HHHH-HHHHHHHIIIIIS---HHHHHHHHH---GGGGGGGGSTTEEEEEEE--SSSEEEEEEEEPPEEETTTEEEEEEEEEEEESSSSEEEEEEEEEEE-TTSSS-EEEEES--SHHHHHHHHHHHHHHHHTTPEEPPIIIIIT-EEE-GGG-TTS---SSSEEHHHHHHS-TTS---/--TTS-HHHH-HHHHHHHIIIIIS---HHHHHHHHH---GGGGGGGGSTTEEEEEEE--SSSEEEEEEEEPPEEETTTEEEEEEEEEEEESSSSEEEEEEEEEEE-TTSSS-EEEEES--SHHHHHHHHHHHHHHHHTTPEEPPIIIIIT-EEE-GGG-TTS---SSSEEHHHHHHS-TTS---